Protein 7EYL (pdb70)

B-factor: mean 17.69, std 5.16, range [11.57, 46.28]

Sequence (190 aa):
SMLQSNEYFSGKVKSIGFTSSSTGRASVVGVMAEGEYTFGTAEPEEMTVVSGALKVLLPGTVEWKVYTAGEVFNVPGHSEFHLQVAEPASYLCRYLSMLQSNEYFSGKVKSIGFTSSSTGRASVGVMAEGEYTFGTAEPEEMTVVSGALKVLLPGTVEWKVYTAGEVFNVPGHSEFHLQVAEPASYLCRYL

Secondary structure (DSSP, 8-state):
-PPEEEEEGGGTEEEEEEEETTTEEEEEEEE-SEEEEEEESS-EEEEEEESEEEEE-TT-SS-EEEETT-EEEE-SSEEEEEEESS-EEEEEEE-/-PPEEEEEGGGTEEEEEEEETTTEEEEEEEE-SEEEEEEESS-EEEEEEESEEEEE-TT-SS-EEEETT-EEEE-SSEEEEEEESS-EEEEEEE-

Structure (mmCIF, N/CA/C/O backbone):
data_7EYL
#
_entry.id   7EYL
#
_cell.length_a   34.571
_cell.length_b   34.571
_cell.length_c   124.885
_cell.angle_alpha   90.000
_cell.angle_beta   90.000
_cell.angle_gamma   120.000
#
_symmetry.space_group_name_H-M   'P 31'
#
loop_
_entity.id
_entity.type
_entity.pdbx_description
1 polymer 'Pyrimidine/purine nucleoside phosphorylase'
2 water water
#
loop_
_atom_site.group_PDB
_atom_site.id
_atom_site.type_symbol
_atom_site.label_atom_id
_atom_site.label_alt_id
_atom_site.label_comp_id
_atom_site.label_asym_id
_atom_site.label_entity_id
_atom_site.label_seq_id
_atom_site.pdbx_PDB_ins_code
_atom_site.Cartn_x
_atom_site.Cartn_y
_atom_site.Cartn_z
_atom_site.occupancy
_atom_site.B_iso_or_equiv
_atom_site.auth_seq_id
_atom_site.auth_comp_id
_atom_site.auth_asym_id
_atom_site.auth_atom_id
_atom_site.pdbx_PDB_model_num
ATOM 1 N N . SER A 1 1 ? 3.86400 -6.48400 28.76700 1.000 24.43000 0 SER A N 1
ATOM 2 C CA . SER A 1 1 ? 3.34600 -5.28900 28.09500 1.000 23.98000 0 SER A CA 1
ATOM 3 C C . SER A 1 1 ? 3.72700 -3.97800 28.79700 1.000 20.95000 0 SER A C 1
ATOM 4 O O . SER A 1 1 ? 3.08300 -3.54200 29.74900 1.000 22.81000 0 SER A O 1
ATOM 7 N N . MET A 1 2 ? 4.79900 -3.36500 28.31200 1.000 19.35000 1 MET A N 1
ATOM 8 C CA . MET A 1 2 ? 5.29900 -2.12800 28.89900 1.000 18.64000 1 MET A CA 1
ATOM 9 C C . MET A 1 2 ? 4.38600 -0.95800 28.52900 1.000 17.11000 1 MET A C 1
ATOM 10 O O . MET A 1 2 ? 3.97500 -0.83600 27.37000 1.000 18.60000 1 MET A O 1
ATOM 15 N N . LEU A 1 3 ? 4.04900 -0.10600 29.51200 1.000 16.00000 2 LEU A N 1
ATOM 16 C CA . LEU A 1 3 ? 3.40400 1.17400 29.22600 1.000 15.67000 2 LEU A CA 1
ATOM 17 C C . LEU A 1 3 ? 4.38500 2.06300 28.47400 1.000 15.26000 2 LEU A C 1
ATOM 18 O O . LEU A 1 3 ? 5.52300 2.25500 28.91700 1.000 16.43000 2 LEU A O 1
ATOM 23 N N . GLN A 1 4 ? 3.95800 2.59000 27.32900 1.000 14.63000 3 GLN A N 1
ATOM 24 C CA . GLN A 1 4 ? 4.84200 3.30000 26.41000 1.000 16.14000 3 GLN A CA 1
ATOM 25 C C . GLN A 1 4 ? 4.71200 4.80900 26.59300 1.000 15.98000 3 GLN A C 1
ATOM 26 O O . GLN A 1 4 ? 3.66000 5.37900 26.29900 1.000 16.66000 3 GLN A O 1
ATOM 32 N N . SER A 1 5 ? 5.78900 5.46400 27.01800 1.000 16.73000 4 SER A N 1
ATOM 33 C CA . SER A 1 5 ? 5.80200 6.92000 27.11400 1.000 16.00000 4 SER A CA 1
ATOM 34 C C . SER A 1 5 ? 6.06800 7.54000 25.74700 1.000 16.48000 4 SER A C 1
ATOM 35 O O . SER A 1 5 ? 7.01500 7.15100 25.05700 1.000 19.22000 4 SER A O 1
ATOM 38 N N . ASN A 1 6 ? 5.25300 8.52700 25.36800 1.000 16.21000 5 ASN A N 1
ATOM 39 C CA . ASN A 1 6 ? 5.42300 9.26200 24.12100 1.000 16.50000 5 ASN A CA 1
ATOM 40 C C . ASN A 1 6 ? 5.42500 10.76000 24.39400 1.000 15.23000 5 ASN A C 1
ATOM 41 O O . ASN A 1 6 ? 4.70200 11.24100 25.27000 1.000 14.90000 5 ASN A O 1
AT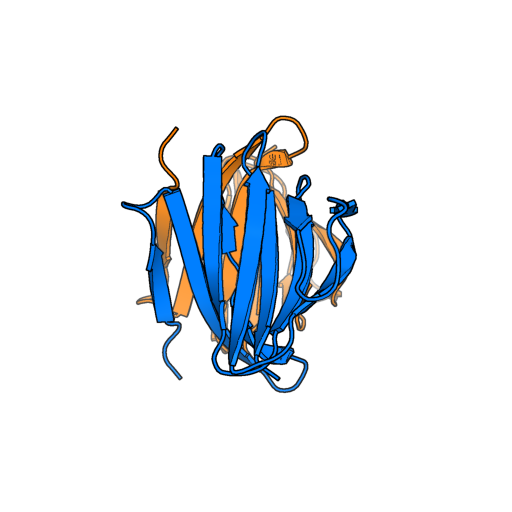OM 46 N N . GLU A 1 7 ? 6.22600 11.49600 23.62100 1.000 14.73000 6 GLU A N 1
ATOM 47 C CA . GLU A 1 7 ? 6.25700 12.95000 23.69800 1.000 15.36000 6 GLU A CA 1
ATOM 48 C C . GLU A 1 7 ? 6.35900 13.50100 22.28700 1.000 14.05000 6 GLU A C 1
ATOM 49 O O . GLU A 1 7 ? 7.07800 12.94600 21.44800 1.000 16.35000 6 GLU A O 1
ATOM 55 N N . TYR A 1 8 ? 5.66800 14.61300 22.04700 1.000 13.86000 7 TYR A N 1
ATOM 56 C CA . TYR A 1 8 ? 5.64900 15.27400 20.75300 1.000 14.63000 7 TYR A CA 1
ATOM 57 C C . TYR A 1 8 ? 5.75000 16.77500 20.96600 1.000 14.81000 7 TYR A C 1
ATOM 58 O O . TYR A 1 8 ? 5.44600 17.29400 22.04400 1.000 14.89000 7 TYR A O 1
ATOM 67 N N . PHE A 1 9 ? 6.17700 17.47400 19.91500 1.000 16.02000 8 PHE A N 1
ATOM 68 C CA . PHE A 1 9 ? 6.16400 18.93400 19.90200 1.000 16.65000 8 PHE A CA 1
ATOM 69 C C . PHE A 1 9 ? 6.91800 19.49800 21.10200 1.000 17.49000 8 PHE A C 1
ATOM 70 O O . PHE A 1 9 ? 6.44000 20.38400 21.81400 1.000 17.16000 8 PHE A O 1
ATOM 78 N N . SER A 1 10 ? 8.10800 18.94800 21.33000 1.000 17.91000 9 SER A N 1
ATOM 79 C CA . SER A 1 10 ? 8.99700 19.38800 22.40900 1.000 20.65000 9 SER A CA 1
ATOM 80 C C . SER A 1 10 ? 8.32200 19.34400 23.77700 1.000 19.08000 9 SER A C 1
ATOM 81 O O . SER A 1 10 ? 8.55900 20.19800 24.63500 1.000 22.28000 9 SER A O 1
ATOM 84 N N . GLY A 1 11 ? 7.49900 18.32400 23.99700 1.000 16.61000 10 GLY A N 1
ATOM 85 C CA . GLY A 1 11 ? 6.84900 18.12600 25.26900 1.000 16.87000 10 GLY A CA 1
ATOM 86 C C . GLY A 1 11 ? 5.50900 18.80500 25.42100 1.000 14.65000 10 GLY A C 1
ATOM 87 O O . GLY A 1 11 ? 4.90200 18.69000 26.49100 1.000 16.77000 10 GLY A O 1
ATOM 88 N N . LYS A 1 12 ? 5.00600 19.47800 24.38200 1.000 13.43000 11 LYS A N 1
ATOM 89 C CA . LYS A 1 12 ? 3.68300 20.08500 24.46500 1.000 13.74000 11 LYS A CA 1
ATOM 90 C C . LYS A 1 12 ? 2.55600 19.06600 24.35100 1.000 12.41000 11 LYS A C 1
ATOM 91 O O . LYS A 1 12 ? 1.41800 19.37800 24.71000 1.000 13.69000 11 LYS A O 1
ATOM 97 N N . VAL A 1 13 ? 2.84000 17.87100 23.84700 1.000 13.01000 12 VAL A N 1
ATOM 98 C CA . VAL A 1 13 ? 1.89700 16.76500 23.87500 1.000 12.89000 12 VAL A CA 1
ATOM 99 C C . VAL A 1 13 ? 2.62700 15.55900 24.43700 1.000 13.11000 12 VAL A C 1
ATOM 100 O O . VAL A 1 13 ? 3.73800 15.23800 24.00000 1.000 13.04000 12 VAL A O 1
ATOM 104 N N . LYS A 1 14 ? 2.01800 14.90800 25.41800 1.000 12.93000 13 LYS A N 1
ATOM 105 C CA . LYS A 1 14 ? 2.56700 13.69400 26.00100 1.000 13.09000 13 LYS A CA 1
ATOM 106 C C . LYS A 1 14 ? 1.46300 12.65700 26.08100 1.000 13.68000 13 LYS A C 1
ATOM 107 O O . LYS A 1 14 ? 0.29500 12.99600 26.27300 1.000 14.17000 13 LYS A O 1
ATOM 113 N N . SER A 1 15 ? 1.83000 11.38800 25.90200 1.000 13.34000 14 SER A N 1
ATOM 114 C CA . SER A 1 15 ? 0.84900 10.31600 26.00300 1.000 14.16000 14 SER A CA 1
ATOM 115 C C . SER A 1 15 ? 1.49000 9.07500 26.60700 1.000 13.28000 14 SER A C 1
ATOM 116 O O . SER A 1 15 ? 2.71600 8.94000 26.66000 1.000 13.56000 14 SER A O 1
ATOM 119 N N . ILE A 1 16 ? 0.62400 8.17200 27.06300 1.000 13.25000 15 ILE A N 1
ATOM 120 C CA . ILE A 1 16 ? 1.00300 6.87100 27.60400 1.000 12.77000 15 ILE A CA 1
ATOM 121 C C . ILE A 1 16 ? 0.24600 5.82100 26.81000 1.000 13.21000 15 ILE A C 1
ATOM 122 O O . ILE A 1 16 ? -0.99300 5.79900 26.83100 1.000 13.23000 15 ILE A O 1
ATOM 127 N N . GLY A 1 17 ? 0.98700 4.96000 26.11400 1.000 13.06000 16 GLY A N 1
ATOM 128 C CA . GLY A 1 17 ? 0.39200 3.90800 25.30400 1.000 13.97000 16 GLY A CA 1
ATOM 129 C C . GLY A 1 17 ? 0.21400 2.61000 26.07800 1.000 13.27000 16 GLY A C 1
ATOM 130 O O . GLY A 1 17 ? 1.05800 2.22900 26.88800 1.000 14.16000 16 GLY A O 1
ATOM 131 N N . PHE A 1 18 ? -0.88700 1.92400 25.79300 1.000 12.97000 17 PHE A N 1
ATOM 132 C CA . PHE A 1 18 ? -1.22800 0.68700 26.48300 1.000 13.02000 17 PHE A CA 1
ATOM 133 C C . PHE A 1 18 ? -2.19500 -0.09900 25.61100 1.000 13.39000 17 PHE A C 1
ATOM 134 O O . PHE A 1 18 ? -2.69200 0.39800 24.60000 1.000 14.19000 17 PHE A O 1
ATOM 142 N N . THR A 1 19 ? -2.44900 -1.33700 26.00900 1.000 13.48000 18 THR A N 1
ATOM 143 C CA . THR A 1 19 ? -3.45000 -2.16400 25.35500 1.000 13.52000 18 THR A CA 1
ATOM 144 C C . THR A 1 19 ? -4.30800 -2.82600 26.42000 1.000 14.68000 18 THR A C 1
ATOM 145 O O . THR A 1 19 ? -3.79600 -3.23200 27.46700 1.000 15.67000 18 THR A O 1
ATOM 149 N N . SER A 1 20 ? -5.61600 -2.89300 26.18600 1.000 14.74000 19 SER A N 1
ATOM 150 C CA . SER A 1 20 ? -6.49400 -3.64300 27.07100 1.000 14.93000 19 SER A CA 1
ATOM 151 C C . SER A 1 20 ? -7.62000 -4.21800 26.23200 1.000 14.58000 19 SER A C 1
ATOM 152 O O . SER A 1 20 ? -7.88800 -3.75300 25.12000 1.000 15.42000 19 SER A O 1
ATOM 155 N N . SER A 1 21 ? -8.29800 -5.22600 26.78200 1.000 15.88000 20 SER A N 1
ATOM 156 C CA . SER A 1 21 ? -9.36000 -5.86600 26.01400 1.000 16.23000 20 SER A CA 1
ATOM 157 C C . SER A 1 21 ? -10.48700 -4.89200 25.69500 1.000 16.58000 20 SER A C 1
ATOM 158 O O . SER A 1 21 ? -11.08300 -4.97000 24.61500 1.000 18.35000 20 SER A O 1
ATOM 161 N N . SER A 1 22 ? -10.75200 -3.92200 26.57000 1.000 19.03000 21 SER A N 1
ATOM 162 C CA . SER A 1 22 ? -11.87100 -3.02100 26.32600 1.000 19.36000 21 SER A CA 1
ATOM 163 C C . SER A 1 22 ? -11.52600 -1.83900 25.42100 1.000 19.31000 21 SER A C 1
ATOM 164 O O . SER A 1 22 ? -12.44300 -1.17100 24.93300 1.000 24.69000 21 SER A O 1
ATOM 167 N N . THR A 1 23 ? -10.24100 -1.56100 25.18100 1.000 16.62000 22 THR A N 1
ATOM 168 C CA . THR A 1 23 ? -9.83300 -0.45200 24.33200 1.000 16.45000 22 THR A CA 1
ATOM 169 C C . THR A 1 23 ? -9.10800 -0.87200 23.06800 1.000 15.50000 22 THR A C 1
ATOM 170 O O . THR A 1 23 ? -8.98500 -0.04800 22.15800 1.000 16.75000 22 THR A O 1
ATOM 174 N N . GLY A 1 24 ? -8.59700 -2.09800 22.99800 1.000 14.64000 23 GLY A N 1
ATOM 175 C CA . GLY A 1 24 ? -7.56800 -2.37400 22.01300 1.000 15.44000 23 GLY A CA 1
ATOM 176 C C . GLY A 1 24 ? -6.32200 -1.55600 22.33800 1.000 14.03000 23 GLY A C 1
ATOM 177 O O . GLY A 1 24 ? -6.12800 -1.07700 23.46400 1.000 14.02000 23 GLY A O 1
ATOM 178 N N . ARG A 1 25 ? -5.46200 -1.38800 21.33900 1.000 13.63000 24 ARG A N 1
ATOM 179 C CA . ARG A 1 25 ? -4.31000 -0.51800 21.53100 1.000 14.31000 24 ARG A CA 1
ATOM 180 C C . ARG A 1 25 ? -4.78200 0.92500 21.62400 1.000 13.75000 24 ARG A C 1
ATOM 181 O O . ARG A 1 25 ? -5.62200 1.37200 20.83400 1.000 13.75000 24 ARG A O 1
ATOM 189 N N . ALA A 1 26 ? -4.24100 1.65100 22.59400 1.000 13.16000 25 ALA A N 1
ATOM 190 C CA . ALA A 1 26 ? -4.77600 2.95400 22.94100 1.000 13.78000 25 ALA A CA 1
ATOM 191 C C . ALA A 1 26 ? -3.68400 3.79500 23.58500 1.000 12.54000 25 ALA A C 1
ATOM 192 O O . ALA A 1 26 ? -2.56700 3.33200 23.83700 1.000 13.59000 25 ALA A O 1
ATOM 194 N N . SER A 1 27 ? -4.01200 5.05800 23.83600 1.000 13.84000 26 SER A N 1
ATOM 195 C CA . SER A 1 27 ? -3.15400 5.91700 24.62800 1.000 13.91000 26 SER A CA 1
ATOM 196 C C . SER A 1 27 ? -4.03600 6.91900 25.35100 1.000 13.44000 26 SER A C 1
ATOM 197 O O . SER A 1 27 ? -5.13500 7.23900 24.89300 1.000 14.49000 26 SER A O 1
ATOM 200 N N A VAL A 1 28 ? -3.58100 7.37000 26.50400 0.590 12.98000 27 VAL A N 1
ATOM 201 N N B VAL A 1 28 ? -3.53900 7.41900 26.47900 0.410 12.97000 27 VAL A N 1
ATOM 202 C CA A VAL A 1 28 ? -4.14600 8.56600 27.10600 0.590 13.31000 27 VAL A CA 1
ATOM 203 C CA B VAL A 1 28 ? -4.14200 8.54600 27.18200 0.410 13.37000 27 VAL A CA 1
ATOM 204 C C A VAL A 1 28 ? -3.07700 9.63400 27.03100 0.590 13.48000 27 VAL A C 1
ATOM 205 C C B VAL A 1 28 ? -3.10200 9.65600 27.25200 0.410 13.40000 27 VAL A C 1
ATOM 206 O O A VAL A 1 28 ? -1.87600 9.34000 27.04400 0.590 13.43000 27 VAL A O 1
ATOM 207 O O B VAL A 1 28 ? -1.93300 9.40200 27.56400 0.410 12.41000 27 VAL A O 1
ATOM 214 N N . GLY A 1 29 ? -3.51200 10.88100 26.92400 1.000 13.28000 28 GLY A N 1
ATOM 215 C CA . GLY A 1 29 ? -2.55100 11.95400 26.78800 1.000 14.44000 28 GLY A CA 1
ATOM 216 C C . GLY A 1 29 ? -3.11900 13.31500 27.11700 1.000 12.54000 28 GLY A C 1
ATOM 217 O O . GLY A 1 29 ? -4.29400 13.47000 27.45600 1.000 12.93000 28 GLY A O 1
ATOM 218 N N . VAL A 1 30 ? -2.23100 14.30400 27.04500 1.000 13.06000 29 VAL A N 1
ATOM 219 C CA . VAL A 1 30 ? -2.54600 15.69900 27.30700 1.000 12.42000 29 VAL A CA 1
ATOM 220 C C . VAL A 1 30 ? -1.90300 16.53600 26.21900 1.000 12.45000 29 VAL A C 1
ATOM 221 O O . VAL A 1 30 ? -0.74900 16.30500 25.83700 1.000 12.83000 29 VAL A O 1
ATOM 225 N N . MET A 1 31 ? -2.64500 17.52400 25.73800 1.000 12.35000 30 MET A N 1
ATOM 226 C CA . MET A 1 31 ? -2.09900 18.54300 24.85300 1.000 12.34000 30 MET A CA 1
ATOM 227 C C . MET A 1 31 ? -2.11800 19.87800 25.58100 1.000 12.19000 30 MET A C 1
ATOM 228 O O . MET A 1 31 ? -3.16800 20.30400 26.07500 1.000 12.48000 30 MET A O 1
ATOM 233 N N . ALA A 1 32 ? -0.95400 20.51400 25.66500 1.000 12.45000 31 ALA A N 1
ATOM 234 C CA . ALA A 1 32 ? -0.85400 21.86400 26.19100 1.000 12.67000 31 ALA A CA 1
ATOM 235 C C . ALA A 1 32 ? -1.49700 22.85500 25.22100 1.000 13.21000 31 ALA A C 1
ATOM 236 O O . ALA A 1 32 ? -1.77100 22.54200 24.06100 1.000 12.80000 31 ALA A O 1
ATOM 238 N N . GLU A 1 33 ? -1.74500 24.07100 25.70900 1.000 12.72000 32 GLU A N 1
ATOM 239 C CA . GLU A 1 33 ? -2.18700 25.15500 24.83400 1.000 13.70000 32 GLU A CA 1
ATOM 240 C C . GLU A 1 33 ? -1.28700 25.23600 23.60700 1.000 13.43000 32 GLU A C 1
ATOM 241 O O . GLU A 1 33 ? -0.06400 25.27600 23.72600 1.000 13.90000 32 GLU A O 1
ATOM 247 N N . GLY A 1 34 ? -1.89000 25.24800 22.42800 1.000 13.56000 33 GLY A N 1
ATOM 248 C CA . GLY A 1 34 ? -1.11300 25.27200 21.20600 1.000 14.41000 33 GLY A CA 1
ATOM 249 C C . GLY A 1 34 ? -1.96100 24.87400 20.01300 1.000 13.40000 33 GLY A C 1
ATOM 250 O O . GLY A 1 34 ? -3.17900 24.76900 20.10500 1.000 13.92000 33 GLY A O 1
ATOM 251 N N . GLU A 1 35 ? -1.27800 24.66300 18.89000 1.000 13.34000 34 GLU A N 1
ATOM 252 C CA . GLU A 1 35 ? -1.91000 24.28000 17.63500 1.000 13.68000 34 GLU A CA 1
ATOM 253 C C . GLU A 1 35 ? -1.05400 23.18600 17.02000 1.000 13.45000 34 GLU A C 1
ATOM 254 O O . GLU A 1 35 ? 0.17000 23.31900 16.97600 1.000 15.39000 34 GLU A O 1
ATOM 260 N N . TYR A 1 36 ? -1.69000 22.11700 16.54100 1.000 13.89000 35 TYR A N 1
ATOM 261 C CA . TYR A 1 36 ? -0.97500 20.89500 16.19500 1.000 13.57000 35 TYR A CA 1
ATOM 262 C C . TYR A 1 36 ? -1.58600 20.24600 14.96600 1.000 13.54000 35 TYR A C 1
ATOM 263 O O . TYR A 1 36 ? -2.79700 20.29700 14.75700 1.000 13.67000 35 TYR A O 1
ATOM 272 N N . THR A 1 37 ? -0.73300 19.60200 14.17300 1.000 14.26000 36 THR A N 1
ATOM 273 C CA . THR A 1 37 ? -1.15700 18.67600 13.13000 1.000 13.55000 36 THR A CA 1
ATOM 274 C C . THR A 1 37 ? -0.52600 17.32000 13.40800 1.000 13.65000 36 THR A C 1
ATOM 275 O O . THR A 1 37 ? 0.68900 17.23000 13.61300 1.000 15.27000 36 THR A O 1
ATOM 279 N N . PHE A 1 38 ? -1.34500 16.27300 13.42700 1.000 13.66000 37 PHE A N 1
ATOM 280 C CA . PHE A 1 38 ? -0.87800 14.90800 13.61500 1.000 14.26000 37 PHE A CA 1
ATOM 281 C C . PHE A 1 38 ? -1.27700 14.06300 12.41700 1.000 13.78000 37 PHE A C 1
ATOM 282 O O . PHE A 1 38 ? -2.45100 14.03100 12.03400 1.000 14.64000 37 PHE A O 1
ATOM 290 N N . GLY A 1 39 ? -0.30400 13.34000 11.86600 1.000 14.29000 38 GLY A N 1
ATOM 291 C CA . GLY A 1 39 ? -0.61700 12.31600 10.89000 1.000 14.31000 38 GLY A CA 1
ATOM 292 C C . GLY A 1 39 ? -1.07400 11.03700 11.56400 1.000 15.33000 38 GLY A C 1
ATOM 293 O O . GLY A 1 39 ? -0.71600 10.73700 12.70400 1.000 17.72000 38 GLY A O 1
ATOM 294 N N . THR A 1 40 ? -1.90600 10.27800 10.86300 1.000 13.92000 39 THR A N 1
ATOM 295 C CA . THR A 1 40 ? -2.40100 9.00700 11.36400 1.000 14.81000 39 THR A CA 1
ATOM 296 C C . THR A 1 40 ? -1.88700 7.85400 10.51300 1.000 14.17000 39 THR A C 1
ATOM 297 O O . THR A 1 40 ? -1.74400 7.97400 9.28900 1.000 14.51000 39 THR A O 1
ATOM 301 N N . ALA A 1 41 ? -1.60900 6.73700 11.18300 1.000 15.08000 40 ALA A N 1
ATOM 302 C CA . ALA A 1 41 ? -1.39000 5.45700 10.52800 1.000 15.42000 40 ALA A CA 1
ATOM 303 C C . ALA A 1 41 ? -2.69600 4.68500 10.63100 1.000 14.99000 40 ALA A C 1
ATOM 304 O O . ALA A 1 41 ? -3.55300 4.79000 9.74900 1.000 15.96000 40 ALA A O 1
ATOM 306 N N . GLU A 1 42 ? -2.89000 3.96000 11.72900 1.000 14.75000 41 GLU A N 1
ATOM 307 C CA . GLU A 1 42 ? -4.19700 3.39600 12.02600 1.000 15.44000 41 GLU A CA 1
ATOM 308 C C . GLU A 1 42 ? -5.23400 4.51300 12.15100 1.000 14.80000 41 GLU A C 1
ATOM 309 O O . GLU A 1 42 ? -4.91100 5.62300 12.58700 1.000 14.61000 41 GLU A O 1
ATOM 315 N N . PRO A 1 43 ? -6.49100 4.24500 11.79600 1.000 14.26000 42 PRO A N 1
ATOM 316 C CA . PRO A 1 43 ? -7.55700 5.18900 12.14200 1.000 15.77000 42 PRO A CA 1
ATOM 317 C C . PRO A 1 43 ? -7.60600 5.36000 13.65000 1.000 14.65000 42 PRO A C 1
ATOM 318 O O . PRO A 1 43 ? -7.23200 4.46000 14.40900 1.000 15.16000 42 PRO A O 1
ATOM 322 N N . GLU A 1 44 ? -8.06400 6.53100 14.08300 1.000 14.61000 43 GLU A N 1
ATOM 323 C CA . GLU A 1 44 ? -8.08900 6.87000 15.49800 1.000 14.82000 43 GLU A CA 1
ATOM 324 C C . GLU A 1 44 ? -9.49300 7.25800 15.93300 1.000 16.01000 43 GLU A C 1
ATOM 325 O O . GLU A 1 44 ? -10.21700 7.95100 15.20800 1.000 18.21000 43 GLU A O 1
ATOM 331 N N . GLU A 1 45 ? -9.88000 6.79400 17.11300 1.000 13.70000 44 GLU A N 1
ATOM 332 C CA . GLU A 1 45 ? -11.07000 7.27500 17.79800 1.000 13.70000 44 GLU A CA 1
ATOM 333 C C . GLU A 1 45 ? -10.59900 8.05700 19.01500 1.000 13.22000 44 GLU A C 1
ATOM 334 O O . GLU A 1 45 ? -9.94900 7.49000 19.90300 1.000 13.86000 44 GLU A O 1
ATOM 340 N N . MET A 1 46 ? -10.91900 9.34800 19.05300 1.000 12.82000 45 MET A N 1
ATOM 341 C CA . MET A 1 46 ? -10.49500 10.24400 20.11700 1.000 12.89000 45 MET A CA 1
ATOM 342 C C . MET A 1 46 ? -11.68800 10.54900 21.00800 1.000 14.16000 45 MET A C 1
ATOM 343 O O . MET A 1 46 ? -12.74800 10.95300 20.51500 1.000 14.99000 45 MET A O 1
ATOM 348 N N . THR A 1 47 ? -11.51500 10.36300 22.31200 1.000 13.64000 46 THR A N 1
ATOM 349 C CA . THR A 1 47 ? -12.50000 10.76600 23.30600 1.000 13.77000 46 THR A CA 1
ATOM 350 C C . THR A 1 47 ? -11.87000 11.85300 24.16000 1.000 13.18000 46 THR A C 1
ATOM 351 O O . THR A 1 47 ? -10.78600 11.65600 24.71600 1.000 13.79000 46 THR A O 1
ATOM 355 N N . VAL A 1 48 ? -12.53000 13.00700 24.25300 1.000 12.66000 47 VAL A N 1
ATOM 356 C CA . VAL A 1 48 ? -12.02600 14.05200 25.13200 1.000 13.29000 47 VAL A CA 1
ATOM 357 C C . VAL A 1 48 ? -12.27500 13.64200 26.57600 1.000 12.67000 47 VAL A C 1
ATOM 358 O O . VAL A 1 48 ? -13.40000 13.27600 26.94700 1.000 14.45000 47 VAL A O 1
ATOM 362 N N . VAL A 1 49 ? -11.22300 13.67900 27.38900 1.000 12.41000 48 VAL A N 1
ATOM 363 C CA . VAL A 1 49 ? -11.31400 13.32200 28.80400 1.000 13.16000 48 VAL A CA 1
ATOM 364 C C . VAL A 1 49 ? -11.55800 14.55600 29.66700 1.000 13.01000 48 VAL A C 1
ATOM 365 O O . VAL A 1 49 ? -12.37600 14.52600 30.58900 1.000 15.68000 48 VAL A O 1
ATOM 369 N N . SER A 1 50 ? -10.85500 15.64900 29.39500 1.000 13.01000 49 SER A N 1
ATOM 370 C CA . SER A 1 50 ? -11.06200 16.91100 30.09300 1.000 13.33000 49 SER A CA 1
ATOM 371 C C . SER A 1 50 ? -10.75100 18.04500 29.13400 1.000 12.91000 49 SER A C 1
ATOM 372 O O . SER A 1 50 ? -9.90100 17.91300 28.25200 1.000 12.88000 49 SER A O 1
ATOM 375 N N . GLY A 1 51 ? -11.43700 19.16900 29.32500 1.000 13.22000 50 GLY A N 1
ATOM 376 C CA . GLY A 1 51 ? -11.16100 20.34700 28.52600 1.000 14.34000 50 GLY A CA 1
ATOM 377 C C . GLY A 1 51 ? -11.89200 20.29600 27.19600 1.000 13.93000 50 GLY A C 1
ATOM 378 O O . GLY A 1 51 ? -13.00200 19.77600 27.08500 1.000 14.93000 50 GLY A O 1
ATOM 379 N N . ALA A 1 52 ? -11.25200 20.84300 26.16900 1.000 13.78000 51 ALA A N 1
ATOM 380 C CA . ALA A 1 52 ? -11.88500 20.90000 24.86100 1.000 13.84000 51 ALA A CA 1
ATOM 381 C C . ALA A 1 52 ? -10.81500 20.85500 23.78400 1.000 13.29000 51 ALA A C 1
ATOM 382 O O . ALA A 1 52 ? -9.75000 21.45700 23.93200 1.000 14.28000 51 ALA A O 1
ATOM 384 N N . LEU A 1 53 ? -11.10900 20.14000 22.70500 1.000 13.32000 52 LEU A N 1
ATOM 385 C CA . LEU A 1 53 ? -10.26200 20.11200 21.52200 1.000 13.22000 52 LEU A CA 1
ATOM 386 C C . LEU A 1 53 ? -11.04900 20.68700 20.35500 1.000 14.17000 52 LEU A C 1
ATOM 387 O O . LEU A 1 53 ? -12.17200 20.24800 20.08400 1.000 15.23000 52 LEU A O 1
ATOM 392 N N . LYS A 1 54 ? -10.46900 21.66200 19.66700 1.000 13.40000 53 LYS A N 1
ATOM 393 C CA . LYS A 1 54 ? -11.07600 22.23000 18.47000 1.000 13.71000 53 LYS A CA 1
ATOM 394 C C . LYS A 1 54 ? -10.34500 21.63200 17.27300 1.000 13.56000 53 LYS A C 1
ATOM 395 O O . LYS A 1 54 ? -9.12500 21.77300 17.15700 1.000 13.10000 53 LYS A O 1
ATOM 401 N N . VAL A 1 55 ? -11.07900 20.93200 16.41200 1.000 12.48000 54 VAL A N 1
ATOM 402 C CA . VAL A 1 55 ? -10.47800 19.99000 15.47700 1.000 14.17000 54 VAL A CA 1
ATOM 403 C C . VAL A 1 55 ? -10.94200 20.27400 14.05700 1.000 12.88000 54 VAL A C 1
ATOM 404 O O . VAL A 1 55 ? -12.12000 20.57400 13.82100 1.000 14.21000 54 VAL A O 1
ATOM 408 N N . LEU A 1 56 ? -10.00900 20.16000 13.11500 1.000 13.47000 55 LEU A N 1
ATOM 409 C CA . LEU A 1 56 ? -10.28100 20.23600 11.68500 1.000 13.16000 55 LEU A CA 1
ATOM 410 C C . LEU A 1 56 ? -9.97600 18.85400 11.11500 1.000 14.25000 55 LEU A C 1
ATOM 411 O O . LEU A 1 56 ? -8.81300 18.43700 11.06700 1.000 14.34000 55 LEU A O 1
ATOM 416 N N . LEU A 1 57 ? -11.02200 18.13700 10.71800 1.000 15.03000 56 LEU A N 1
ATOM 417 C CA . LEU A 1 57 ? -10.93500 16.75500 10.27200 1.000 15.96000 56 LEU A CA 1
ATOM 418 C C . LEU A 1 57 ? -10.85400 16.67900 8.75400 1.000 16.97000 56 LEU A C 1
ATOM 419 O O . LEU A 1 57 ? -11.30700 17.59200 8.05300 1.000 18.71000 56 LEU A O 1
ATOM 424 N N . PRO A 1 58 ? -10.27000 15.59900 8.23100 1.000 17.93000 57 PRO A N 1
ATOM 425 C CA . PRO A 1 58 ? -10.28700 15.37300 6.77900 1.000 22.24000 57 PRO A CA 1
ATOM 426 C C . PRO A 1 58 ? -11.70000 15.43400 6.22600 1.000 19.81000 57 PRO A C 1
ATOM 427 O O . PRO A 1 58 ? -12.65500 14.96900 6.85100 1.000 23.03000 57 PRO A O 1
ATOM 431 N N . GLY A 1 59 ? -11.83100 16.02500 5.04200 1.000 24.06000 58 GLY A N 1
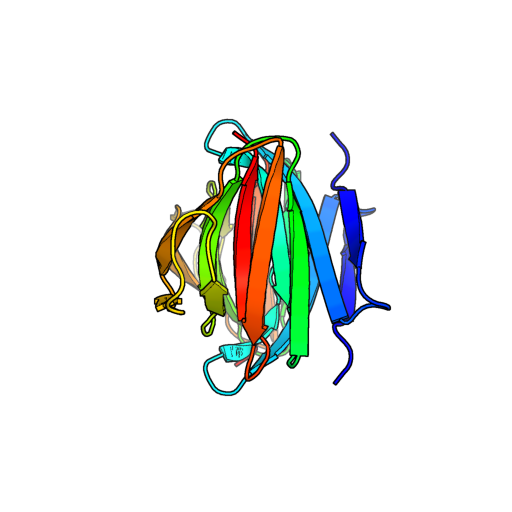ATOM 432 C CA . GLY A 1 59 ? -13.10800 16.07800 4.37000 1.000 26.52000 58 GLY A CA 1
ATOM 433 C C . GLY A 1 59 ? -13.96700 17.25300 4.75900 1.000 25.92000 58 GLY A C 1
ATOM 434 O O . GLY A 1 59 ? -15.08300 17.38500 4.24200 1.000 28.02000 58 GLY A O 1
ATOM 435 N N . THR A 1 60 ? -13.49400 18.10100 5.66700 1.000 23.66000 59 THR A N 1
ATOM 436 C CA . THR A 1 60 ? -14.23700 19.25900 6.12600 1.000 23.32000 59 THR A CA 1
ATOM 437 C C . THR A 1 60 ? -13.33100 20.48000 6.08300 1.000 19.74000 59 THR A C 1
ATOM 438 O O . THR A 1 60 ? -12.11100 20.36900 6.21600 1.000 22.17000 59 THR A O 1
ATOM 442 N N . VAL A 1 61 ? -13.94100 21.65000 5.89200 1.000 19.39000 60 VAL A N 1
ATOM 443 C CA . VAL A 1 61 ? -13.24600 22.92800 6.01100 1.000 18.50000 60 VAL A CA 1
ATOM 444 C C . VAL A 1 61 ? -13.67100 23.69400 7.24600 1.000 17.71000 60 VAL A C 1
ATOM 445 O O . VAL A 1 61 ? -13.20900 24.82500 7.45900 1.000 19.36000 60 VAL A O 1
ATOM 449 N N . GLU A 1 62 ? -14.49700 23.08800 8.08500 1.000 17.38000 61 GLU A N 1
ATOM 450 C CA . GLU A 1 62 ? -15.10000 23.68800 9.26200 1.000 19.55000 61 GLU A CA 1
ATOM 451 C C . GLU A 1 62 ? -14.44600 23.08000 10.49900 1.000 17.28000 61 GLU A C 1
ATOM 452 O O . GLU A 1 62 ? -14.38600 21.85100 10.61800 1.000 18.04000 61 GLU A O 1
ATOM 458 N N . TRP A 1 63 ? -14.03800 23.92500 11.45200 1.000 16.21000 62 TRP A N 1
ATOM 459 C CA . TRP A 1 63 ? -13.56800 23.43800 12.74900 1.000 14.89000 62 TRP A CA 1
ATOM 460 C C . TRP A 1 63 ? -14.76900 23.03300 13.59700 1.000 16.19000 62 TRP A C 1
ATOM 461 O O . TRP A 1 63 ? -15.86300 23.59600 13.47400 1.000 17.59000 62 TRP A O 1
ATOM 472 N N . LYS A 1 64 ? -14.55600 22.07900 14.49600 1.000 14.77000 63 LYS A N 1
ATOM 473 C CA . LYS A 1 64 ? -15.59600 21.69000 15.43600 1.000 17.58000 63 LYS A CA 1
ATOM 474 C C . LYS A 1 64 ? -14.97800 21.48300 16.80500 1.000 15.75000 63 LYS A C 1
ATOM 475 O O . LYS A 1 64 ? -13.88300 20.92500 16.91700 1.000 15.40000 63 LYS A O 1
ATOM 481 N N . VAL A 1 65 ? -15.67700 21.94000 17.83800 1.000 16.15000 64 VAL A N 1
ATOM 482 C CA . VAL A 1 65 ? -15.21100 21.81800 19.21300 1.000 15.75000 64 VAL A CA 1
ATOM 483 C C . VAL A 1 65 ? -15.80500 20.56300 19.83200 1.000 16.25000 64 VAL A C 1
ATOM 484 O O . VAL A 1 65 ? -17.01600 20.31900 19.74400 1.000 18.36000 64 VAL A O 1
ATOM 488 N N . TYR A 1 66 ? -14.95000 19.76700 20.46400 1.000 15.63000 65 TYR A N 1
ATOM 489 C CA . TYR A 1 66 ? -15.35600 18.57800 21.19500 1.000 15.54000 65 TYR A CA 1
ATOM 490 C C . TYR A 1 66 ? -14.97600 18.75800 22.65300 1.000 15.82000 65 TYR A C 1
ATOM 491 O O . TYR A 1 66 ? -13.82700 19.09300 22.96100 1.000 16.01000 65 TYR A O 1
ATOM 500 N N . THR A 1 67 ? -15.94100 18.53900 23.53900 1.000 17.12000 66 THR A N 1
ATOM 501 C CA . THR A 1 67 ? -15.77500 18.71400 24.97300 1.000 17.43000 66 THR A CA 1
ATOM 502 C C . THR A 1 67 ? -15.76100 17.35400 25.66600 1.000 16.45000 66 THR A C 1
ATOM 503 O O . THR A 1 67 ? -15.88400 16.30500 25.03000 1.000 16.28000 66 THR A O 1
ATOM 507 N N . ALA A 1 68 ? -15.61000 17.38800 26.99000 1.000 18.61000 67 ALA A N 1
ATOM 508 C CA . ALA A 1 68 ? -15.40700 16.17700 27.77300 1.000 18.63000 67 ALA A CA 1
ATOM 509 C C . ALA A 1 68 ? -16.48900 15.14100 27.50200 1.000 17.55000 67 ALA A C 1
ATOM 510 O O . ALA A 1 68 ? -17.68800 15.43400 27.57400 1.000 18.42000 67 ALA A O 1
ATOM 512 N N . GLY A 1 69 ? -16.05300 13.91900 27.21400 1.000 17.24000 68 GLY A N 1
ATOM 513 C CA . GLY A 1 69 ? -16.94700 12.82500 26.91900 1.000 19.17000 68 GLY A CA 1
ATOM 514 C C . GLY A 1 69 ? -17.33800 12.69700 25.46500 1.000 17.76000 68 GLY A C 1
ATOM 515 O O . GLY A 1 69 ? -17.88500 11.65800 25.07900 1.000 20.20000 68 GLY A O 1
ATOM 516 N N . GLU A 1 70 ? -17.05800 13.70200 24.64300 1.000 16.45000 69 GLU A N 1
ATOM 517 C CA . GLU A 1 70 ? -17.39800 13.62600 23.23400 1.000 15.49000 69 GLU A CA 1
ATOM 518 C C . GLU A 1 70 ? -16.31100 12.89500 22.45800 1.000 15.42000 69 GLU A C 1
ATOM 519 O O . GLU A 1 70 ? -15.13800 12.86600 22.85300 1.000 15.89000 69 GLU A O 1
ATOM 525 N N . VAL A 1 71 ? -16.72400 12.29000 21.34900 1.000 16.06000 70 VAL A N 1
ATOM 526 C CA . VAL A 1 71 ? -15.89600 11.37600 20.57700 1.000 15.62000 70 VAL A CA 1
ATOM 527 C C . VAL A 1 71 ? -15.84400 11.85000 19.13400 1.000 16.64000 70 VAL A C 1
ATOM 528 O O . VAL A 1 71 ? -16.86200 12.26500 18.56800 1.000 17.89000 70 VAL A O 1
ATOM 532 N N . PHE A 1 72 ? -14.66600 11.76400 18.52600 1.000 15.34000 71 PHE A N 1
ATOM 533 C CA . PHE A 1 72 ? -14.54600 11.97100 17.09200 1.000 15.68000 71 PHE A CA 1
ATOM 534 C C . PHE A 1 72 ? -13.60500 10.93100 16.50400 1.000 15.36000 71 PHE A C 1
ATOM 535 O O . PHE A 1 72 ? -12.80300 10.31200 17.21000 1.000 15.86000 71 PHE A O 1
ATOM 543 N N . ASN A 1 73 ? -13.71800 10.73800 15.19700 1.000 15.26000 72 ASN A N 1
ATOM 544 C CA . ASN A 1 73 ? -12.93500 9.74200 14.48900 1.000 14.94000 72 ASN A CA 1
ATOM 545 C C . ASN A 1 73 ? -12.06800 10.42100 13.45100 1.000 15.41000 72 ASN A C 1
ATOM 546 O O . ASN A 1 73 ? -12.48200 11.40100 12.82300 1.000 16.43000 72 ASN A O 1
ATOM 551 N N . VAL A 1 74 ? -10.86000 9.90000 13.28000 1.000 14.64000 73 VAL A N 1
ATOM 552 C CA . VAL A 1 74 ? -9.93400 10.35200 12.25500 1.000 15.08000 73 VAL A CA 1
ATOM 553 C C . VAL A 1 74 ? -9.61400 9.14900 11.37600 1.000 14.87000 73 VAL A C 1
ATOM 554 O O . VAL A 1 74 ? -9.26900 8.08900 11.90200 1.000 15.32000 73 VAL A O 1
ATOM 558 N N . PRO A 1 75 ? -9.73000 9.25900 10.05600 1.000 15.88000 74 PRO A N 1
ATOM 559 C CA . PRO A 1 75 ? -9.37400 8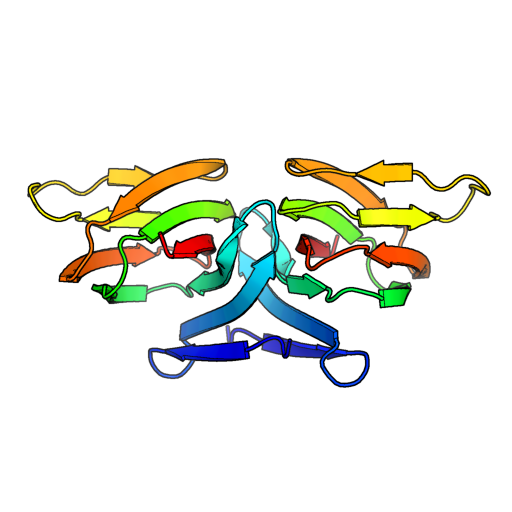.12700 9.19500 1.000 15.60000 74 PRO A CA 1
ATOM 560 C C . PRO A 1 75 ? -7.89500 7.79200 9.30600 1.000 14.30000 74 PRO A C 1
ATOM 561 O O . PRO A 1 75 ? -7.06700 8.61400 9.70300 1.000 15.28000 74 PRO A O 1
ATOM 565 N N . GLY A 1 76 ? -7.57300 6.55600 8.93500 1.000 15.44000 75 GLY A N 1
ATOM 566 C CA . GLY A 1 76 ? -6.18900 6.15100 8.84700 1.000 15.79000 75 GLY A CA 1
ATOM 567 C C . GLY A 1 76 ? -5.49600 6.75400 7.64100 1.000 14.28000 75 GLY A C 1
ATOM 568 O O . GLY A 1 76 ? -6.12800 7.27300 6.71900 1.000 15.14000 75 GLY A O 1
ATOM 569 N N . HIS A 1 77 ? -4.16500 6.68300 7.66300 1.000 14.10000 76 HIS A N 1
ATOM 570 C CA . HIS A 1 77 ? -3.32500 7.18100 6.57600 1.000 14.05000 76 HIS A CA 1
ATOM 571 C C . HIS A 1 77 ? -3.71600 8.59900 6.17100 1.000 13.57000 76 HIS A C 1
ATOM 572 O O . HIS A 1 77 ? -3.87100 8.91800 4.99100 1.000 14.48000 76 HIS A O 1
ATOM 579 N N . SER A 1 78 ? -3.86400 9.46000 7.17100 1.000 14.55000 77 SER A N 1
ATOM 580 C CA . SER A 1 78 ? -4.42600 10.79200 6.97000 1.000 14.09000 77 SER A CA 1
ATOM 581 C C . SER A 1 78 ? -3.79800 11.73800 7.98800 1.000 13.85000 77 SER A C 1
ATOM 582 O O . SER A 1 78 ? -2.69000 11.50500 8.47300 1.000 14.31000 77 SER A O 1
ATOM 585 N N . GLU A 1 79 ? -4.48700 12.83500 8.29400 1.000 14.51000 78 GLU A N 1
ATOM 586 C CA . GLU A 1 79 ? -3.98700 13.78200 9.28100 1.000 14.15000 78 GLU A CA 1
ATOM 587 C C . GLU A 1 79 ? -5.15200 14.60900 9.78600 1.000 15.07000 78 GLU A C 1
ATOM 588 O O . GLU A 1 79 ? -6.20600 14.67300 9.15400 1.000 15.74000 78 GLU A O 1
ATOM 594 N N . PHE A 1 80 ? -4.94800 15.23200 10.94400 1.000 13.83000 79 PHE A N 1
ATOM 595 C CA . PHE A 1 80 ? -5.94900 16.12500 11.50600 1.000 13.97000 79 PHE A CA 1
ATOM 596 C C . PHE A 1 80 ? -5.25000 17.22900 12.27700 1.000 12.86000 79 PHE A C 1
ATOM 597 O O . PHE A 1 80 ? -4.06600 17.12500 12.61000 1.000 14.13000 79 PHE A O 1
ATOM 605 N N . HIS A 1 81 ? -5.99500 18.30400 12.52700 1.000 12.54000 80 HIS A N 1
ATOM 606 C CA . HIS A 1 81 ? -5.44500 19.54200 13.05900 1.000 13.47000 80 HIS A CA 1
ATOM 607 C C . HIS A 1 81 ? -6.23100 19.93600 14.29200 1.000 12.51000 80 HIS A C 1
ATOM 608 O O . HIS A 1 81 ? -7.45100 19.75600 14.34400 1.000 13.13000 80 HIS A O 1
ATOM 615 N N . LEU A 1 82 ? -5.52700 20.49700 15.27500 1.000 12.90000 81 LEU A N 1
ATOM 616 C CA . LEU A 1 82 ? -6.11700 20.85000 16.55600 1.000 12.51000 81 LEU A CA 1
ATOM 617 C C . LEU A 1 82 ? -5.70400 22.24900 16.97700 1.000 12.65000 81 LEU A C 1
ATOM 618 O O . LEU A 1 82 ? -4.55200 22.65500 16.78400 1.000 13.72000 81 LEU A O 1
ATOM 623 N N . GLN A 1 83 ? -6.65500 22.96600 17.57400 1.000 12.51000 82 GLN A N 1
ATOM 624 C CA . GLN A 1 83 ? -6.39500 24.15300 18.37600 1.000 12.16000 82 GLN A CA 1
ATOM 625 C C . GLN A 1 83 ? -6.77500 23.81900 19.80600 1.000 12.62000 82 GLN A C 1
ATOM 626 O O . GLN A 1 83 ? -7.84700 23.25500 20.04900 1.000 13.81000 82 GLN A O 1
ATOM 632 N N . VAL A 1 84 ? -5.89200 24.15700 20.73700 1.000 13.36000 83 VAL A N 1
ATOM 633 C CA . VAL A 1 84 ? -6.06000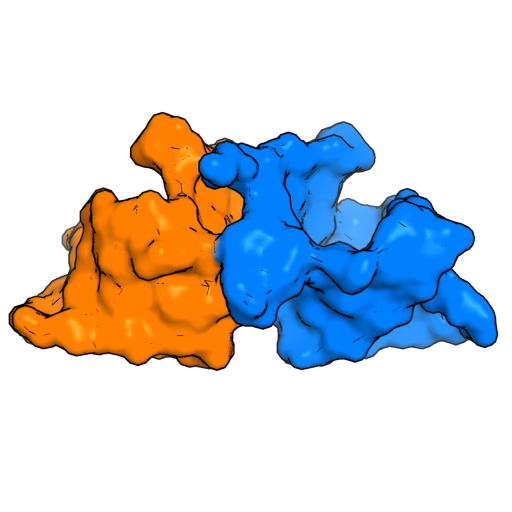 23.82500 22.14200 1.000 12.38000 83 VAL A CA 1
ATOM 634 C C . VAL A 1 84 ? -5.87200 25.11300 22.93900 1.000 13.14000 83 VAL A C 1
ATOM 635 O O . VAL A 1 84 ? -4.78900 25.70800 22.90700 1.000 13.75000 83 VAL A O 1
ATOM 639 N N . ALA A 1 85 ? -6.93000 25.56100 23.62900 1.000 13.46000 84 ALA A N 1
ATOM 640 C CA . ALA A 1 85 ? -6.88800 26.86600 24.29100 1.000 14.12000 84 ALA A CA 1
ATOM 641 C C . ALA A 1 85 ? -6.21100 26.80200 25.65600 1.000 14.85000 84 ALA A C 1
ATOM 642 O O . ALA A 1 85 ? -5.63300 27.79300 26.11400 1.000 15.03000 84 ALA A O 1
ATOM 644 N N . GLU A 1 86 ? -6.33200 25.66900 26.33300 1.000 14.70000 85 GLU A N 1
ATOM 645 C CA . GLU A 1 86 ? -5.64800 25.37100 27.58300 1.000 14.82000 85 GLU A CA 1
ATOM 646 C C . GLU A 1 86 ? -5.56700 23.85600 27.67100 1.000 13.68000 85 GLU A C 1
ATOM 647 O O . GLU A 1 86 ? -6.20700 23.15900 26.87500 1.000 13.87000 85 GLU A O 1
ATOM 653 N N . PRO A 1 87 ? -4.77300 23.30600 28.58500 1.000 13.22000 86 PRO A N 1
ATOM 654 C CA . PRO A 1 87 ? -4.52900 21.85700 28.53400 1.000 13.54000 86 PRO A CA 1
ATOM 655 C C . PRO A 1 87 ? -5.81000 21.03400 28.48000 1.000 13.04000 86 PRO A C 1
ATOM 656 O O . PRO A 1 87 ? -6.78800 21.30900 29.18300 1.000 13.31000 86 PRO A O 1
ATOM 660 N N . ALA A 1 88 ? -5.80100 20.03600 27.59800 1.000 13.01000 87 ALA A N 1
ATOM 661 C CA . ALA A 1 88 ? -6.92100 19.13600 27.38300 1.000 13.02000 87 ALA A CA 1
ATOM 662 C C . ALA A 1 88 ? -6.38600 17.71200 27.35300 1.000 12.70000 87 ALA A C 1
ATOM 663 O O . ALA A 1 88 ? -5.32000 17.45200 26.78500 1.000 13.47000 87 ALA A O 1
ATOM 665 N N . SER A 1 89 ? -7.12100 16.79000 27.96200 1.000 12.57000 88 SER A N 1
ATOM 666 C CA . SER A 1 89 ? -6.68500 15.40400 28.00400 1.000 12.39000 88 SER A CA 1
ATOM 667 C C . SER A 1 89 ? -7.63500 14.54400 27.18800 1.000 11.89000 88 SER A C 1
ATOM 668 O O . SER A 1 89 ? -8.79000 14.90700 26.95200 1.000 13.10000 88 SER A O 1
ATOM 671 N N . TYR A 1 90 ? -7.13200 13.38200 26.75900 1.000 11.96000 89 TYR A N 1
ATOM 672 C CA . TYR A 1 90 ? -7.85800 12.57400 25.79100 1.000 12.74000 89 TYR A CA 1
ATOM 673 C C . TYR A 1 90 ? -7.49000 11.10400 25.94100 1.000 12.16000 89 TYR A C 1
ATOM 674 O O . TYR A 1 90 ? -6.43100 10.75100 26.46900 1.000 12.58000 89 TYR A O 1
ATOM 683 N N . LEU A 1 91 ? -8.37700 10.26100 25.41900 1.000 12.16000 90 LEU A N 1
ATOM 684 C CA . LEU A 1 91 ? -8.14400 8.84000 25.20400 1.000 12.44000 90 LEU A CA 1
ATOM 685 C C . LEU A 1 91 ? -8.20900 8.59800 23.70500 1.000 13.08000 90 LEU A C 1
ATOM 686 O O . LEU A 1 91 ? -9.17800 8.99500 23.05100 1.000 13.85000 90 LEU A O 1
ATOM 691 N N . CYS A 1 92 ? -7.16200 7.99300 23.15600 1.000 12.61000 91 CYS A N 1
ATOM 692 C CA . CYS A 1 92 ? -7.07100 7.69500 21.73400 1.000 13.89000 91 CYS A CA 1
ATOM 693 C C . CYS A 1 92 ? -7.03600 6.18600 21.54200 1.000 12.99000 91 CYS A C 1
ATOM 694 O O . CYS A 1 92 ? -6.17600 5.51100 22.11500 1.000 15.17000 91 CYS A O 1
ATOM 697 N N . ARG A 1 93 ? -7.94800 5.65400 20.73600 1.000 13.84000 92 ARG A N 1
ATOM 698 C CA . ARG A 1 93 ? -7.92300 4.24700 20.35800 1.000 14.10000 92 ARG A CA 1
ATOM 699 C C . ARG A 1 93 ? -7.44200 4.11600 18.92100 1.000 14.18000 92 ARG A C 1
ATOM 700 O O . ARG A 1 93 ? -7.93100 4.82000 18.03000 1.000 14.94000 92 ARG A O 1
ATOM 708 N N . TYR A 1 94 ? -6.45900 3.24100 18.71300 1.000 15.02000 93 TYR A N 1
ATOM 709 C CA . TYR A 1 94 ? -5.90300 2.97200 17.39000 1.000 16.62000 93 TYR A CA 1
ATOM 710 C C . TYR A 1 94 ? -6.64600 1.78100 16.81200 1.000 16.51000 93 TYR A C 1
ATOM 711 O O . TYR A 1 94 ? -6.49200 0.65300 17.29200 1.000 18.71000 93 TYR A O 1
ATOM 720 N N . LEU A 1 95 ? -7.47800 2.03700 15.81200 1.000 17.17000 94 LEU A N 1
ATOM 721 C CA . LEU A 1 95 ? -8.41200 1.04400 15.31600 1.000 17.84000 94 LEU A CA 1
ATOM 722 C C . LEU A 1 95 ? -7.80900 0.11200 14.27200 1.000 20.07000 94 LEU A C 1
ATOM 723 O O . LEU A 1 95 ? -6.71900 0.33800 13.74500 1.000 20.14000 94 LEU A O 1
ATOM 729 N N . SER B 1 1 ? 3.84500 26.43100 31.70300 1.000 25.03000 0 SER B N 1
ATOM 730 C CA . SER B 1 1 ? 3.34100 25.25300 32.41600 1.000 24.49000 0 SER B CA 1
ATOM 731 C C . SER B 1 1 ? 3.71500 23.93200 31.73500 1.000 21.13000 0 SER B C 1
ATOM 732 O O . SER B 1 1 ? 3.06000 23.47900 30.80000 1.000 23.46000 0 SER B O 1
ATOM 735 N N . MET B 1 2 ? 4.79300 23.32900 32.21900 1.000 20.21000 1 MET B N 1
ATOM 736 C CA . MET B 1 2 ? 5.29300 22.09100 31.64000 1.000 17.92000 1 MET B CA 1
ATOM 737 C C . MET B 1 2 ? 4.37900 20.92300 32.01300 1.000 16.64000 1 MET B C 1
ATOM 738 O O . MET B 1 2 ? 3.95200 20.81300 33.16800 1.000 18.48000 1 MET B O 1
ATOM 743 N N . LEU B 1 3 ? 4.04700 20.06800 31.02900 1.000 15.94000 2 LEU B N 1
ATOM 744 C CA . LEU B 1 3 ? 3.40200 18.78800 31.31600 1.000 15.84000 2 LEU B CA 1
ATOM 745 C C . LEU B 1 3 ? 4.38400 17.89700 32.06300 1.000 15.53000 2 LEU B C 1
ATOM 746 O O . LEU B 1 3 ? 5.52200 17.70800 31.62000 1.000 16.56000 2 LEU B O 1
ATOM 751 N N . GLN B 1 4 ? 3.95800 17.36600 33.20900 1.000 14.13000 3 GLN B N 1
ATOM 752 C CA . GLN B 1 4 ? 4.84800 16.65100 34.11700 1.000 15.75000 3 GLN B CA 1
ATOM 753 C C . GLN B 1 4 ? 4.71600 15.14100 33.94300 1.000 15.64000 3 GLN B C 1
ATOM 754 O O . GLN B 1 4 ? 3.66300 14.57200 34.24200 1.000 16.66000 3 GLN B O 1
ATOM 760 N N . SER B 1 5 ? 5.79300 14.48700 33.51900 1.000 16.64000 4 SER B N 1
ATOM 761 C CA . SER B 1 5 ? 5.80900 13.03000 33.43500 1.000 15.51000 4 SER B CA 1
ATOM 762 C C . SER B 1 5 ? 6.07400 12.41600 34.80500 1.000 16.55000 4 SER B C 1
ATOM 763 O O . SER B 1 5 ? 7.02100 12.80500 35.49600 1.000 19.06000 4 SER B O 1
ATOM 766 N N . ASN B 1 6 ? 5.25700 11.43000 35.18100 1.000 16.04000 5 ASN B N 1
ATOM 767 C CA . ASN B 1 6 ? 5.41300 10.69500 36.42900 1.000 16.82000 5 ASN B CA 1
ATOM 768 C C . ASN B 1 6 ? 5.41800 9.19700 36.15600 1.000 15.20000 5 ASN B C 1
ATOM 769 O O . ASN B 1 6 ? 4.69200 8.71600 35.27900 1.000 14.96000 5 ASN B O 1
ATOM 774 N N . GLU B 1 7 ? 6.21800 8.46000 36.92700 1.000 14.88000 6 GLU B N 1
ATOM 775 C CA . GLU B 1 7 ? 6.25100 7.00500 36.84900 1.000 15.27000 6 GLU B CA 1
ATOM 776 C C . GLU B 1 7 ? 6.35300 6.45600 38.26000 1.000 13.99000 6 GLU B C 1
ATOM 777 O O . GLU B 1 7 ? 7.07200 7.01500 39.09700 1.000 16.21000 6 GLU B O 1
ATOM 783 N N . TYR B 1 8 ? 5.66000 5.34500 38.50300 1.000 14.03000 7 TYR B N 1
ATOM 784 C CA . TYR B 1 8 ? 5.64600 4.68700 39.79800 1.000 14.15000 7 TYR B CA 1
ATOM 785 C C . TYR B 1 8 ? 5.75200 3.18600 39.58600 1.000 14.77000 7 TYR B C 1
ATOM 786 O O . TYR B 1 8 ? 5.43700 2.66200 38.51400 1.000 14.69000 7 TYR B O 1
ATOM 795 N N . PHE B 1 9 ? 6.19000 2.48800 40.63400 1.000 15.61000 8 PHE B N 1
ATOM 796 C CA . PHE B 1 9 ? 6.18400 1.02700 40.64600 1.000 16.81000 8 PHE B CA 1
ATOM 797 C C . PHE B 1 9 ? 6.93400 0.46800 39.44300 1.000 17.56000 8 PHE B C 1
ATOM 798 O O . PHE B 1 9 ? 6.45400 -0.41300 38.72600 1.000 17.33000 8 PHE B O 1
ATOM 806 N N . SER B 1 10 ? 8.12000 1.02600 39.21000 1.000 17.94000 9 SER B N 1
ATOM 807 C CA . SER B 1 10 ? 9.00800 0.58800 38.13200 1.000 20.57000 9 SER B CA 1
ATOM 808 C C . SER B 1 10 ? 8.33000 0.61800 36.76400 1.000 19.10000 9 SER B C 1
ATOM 809 O O . SER B 1 10 ? 8.57200 -0.23900 35.91000 1.000 22.60000 9 SER B O 1
ATOM 812 N N . GLY B 1 11 ? 7.50000 1.63200 36.54000 1.000 16.37000 10 GLY B N 1
ATOM 813 C CA . GLY B 1 11 ? 6.84600 1.82600 35.26900 1.000 17.36000 10 GLY B CA 1
ATOM 814 C C . GLY B 1 11 ? 5.50400 1.15100 35.12000 1.000 14.89000 10 GLY B C 1
ATOM 815 O O . GLY B 1 11 ? 4.89600 1.26300 34.05100 1.000 16.44000 10 GLY B O 1
ATOM 816 N N . LYS B 1 12 ? 5.00100 0.48400 36.16200 1.000 13.56000 11 LYS B N 1
ATOM 817 C CA . LYS B 1 12 ? 3.67900 -0.12200 36.08200 1.000 13.66000 11 LYS B CA 1
ATOM 818 C C . LYS B 1 12 ? 2.55800 0.89800 36.19700 1.000 12.50000 11 LYS B C 1
ATOM 819 O O . LYS B 1 12 ? 1.41900 0.58400 35.84300 1.000 13.52000 11 LYS B O 1
ATOM 825 N N . VAL B 1 13 ? 2.84500 2.09200 36.70100 1.000 12.87000 12 VAL B N 1
ATOM 826 C CA . VAL B 1 13 ? 1.90000 3.19800 36.67700 1.000 12.84000 12 VAL B CA 1
ATOM 827 C C . VAL B 1 13 ? 2.62900 4.40200 36.11300 1.000 13.07000 12 VAL B C 1
ATOM 828 O O . VAL B 1 13 ? 3.74500 4.72100 36.54000 1.000 13.46000 12 VAL B O 1
ATOM 832 N N . LYS B 1 14 ? 2.01900 5.04900 35.13200 1.000 12.80000 13 LYS B N 1
ATOM 833 C CA . LYS B 1 14 ? 2.56700 6.26200 34.54200 1.000 13.53000 13 LYS B CA 1
ATOM 834 C C . LYS B 1 14 ? 1.46200 7.29800 34.45900 1.000 13.82000 13 LYS B C 1
ATOM 835 O O . LYS B 1 14 ? 0.29400 6.95900 34.26500 1.000 14.17000 13 LYS B O 1
ATOM 841 N N . SER B 1 15 ? 1.83100 8.56500 34.63300 1.000 13.59000 14 SER B N 1
ATOM 842 C CA . SER B 1 15 ? 0.85400 9.64100 34.54700 1.000 14.21000 14 SER B CA 1
ATOM 843 C C . SER B 1 15 ? 1.48900 10.88400 33.94400 1.000 12.93000 14 SER B C 1
ATOM 844 O O . SER B 1 15 ? 2.71500 11.01800 33.88800 1.000 13.59000 14 SER B O 1
ATOM 847 N N . ILE B 1 16 ? 0.62200 11.78600 33.48600 1.000 13.04000 15 ILE B N 1
ATOM 848 C CA . ILE B 1 16 ? 1.00000 13.08700 32.94300 1.000 12.90000 15 ILE B CA 1
ATOM 849 C C . ILE B 1 16 ? 0.24300 14.14000 33.73600 1.000 12.69000 15 ILE B C 1
ATOM 850 O O . ILE B 1 16 ? -0.99400 14.16300 33.71600 1.000 13.20000 15 ILE B O 1
ATOM 855 N N . GLY B 1 17 ? 0.98500 14.99900 34.43600 1.000 12.92000 16 GLY B N 1
ATOM 856 C CA . GLY B 1 17 ? 0.39000 16.05000 35.24700 1.000 14.19000 16 GLY B CA 1
ATOM 857 C C . GLY B 1 17 ? 0.21200 17.34700 34.47100 1.000 13.03000 16 GLY B C 1
ATOM 858 O O . GLY B 1 17 ? 1.05600 17.72700 33.65800 1.000 14.03000 16 GLY B O 1
ATOM 859 N N . PHE B 1 18 ? -0.88900 18.03300 34.75700 1.000 12.84000 17 PHE B N 1
ATOM 860 C CA . PHE B 1 18 ? -1.23100 19.27000 34.06500 1.000 13.03000 17 PHE B CA 1
ATOM 861 C C . PHE B 1 18 ? -2.19600 20.06000 34.93800 1.000 13.19000 17 PHE B C 1
ATOM 862 O O . PHE B 1 18 ? -2.69500 19.56100 35.94800 1.000 14.12000 17 PHE B O 1
ATOM 870 N N . THR B 1 19 ? -2.45000 21.30000 34.54200 1.000 13.33000 18 THR B N 1
ATOM 871 C CA . THR B 1 19 ? -3.45000 22.12900 35.20200 1.000 13.62000 18 THR B CA 1
ATOM 872 C C . THR B 1 19 ? -4.31000 22.78700 34.13800 1.000 14.43000 18 THR B C 1
ATOM 873 O O . THR B 1 19 ? -3.80100 23.18900 33.08700 1.000 15.88000 18 THR B O 1
ATOM 877 N N . SER B 1 20 ? -5.61300 22.85500 34.37900 1.000 14.05000 19 SER B N 1
ATOM 878 C CA . SER B 1 20 ? -6.49900 23.59300 33.49300 1.000 15.30000 19 SER B CA 1
ATOM 879 C C . SER B 1 20 ? -7.62600 24.17500 34.32600 1.000 14.36000 19 SER B C 1
ATOM 880 O O . SER B 1 20 ? -7.88100 23.73400 35.45100 1.000 15.09000 19 SER B O 1
ATOM 883 N N . SER B 1 21 ? -8.30600 25.17600 33.76800 1.000 15.96000 20 SER B N 1
ATOM 884 C CA . SER B 1 21 ? -9.36900 25.81900 34.53000 1.000 16.21000 20 SER B CA 1
ATOM 885 C C . SER B 1 21 ? -10.49400 24.84200 34.85200 1.000 16.21000 20 SER B C 1
ATOM 886 O O . SER B 1 21 ? -11.09500 24.92400 35.93000 1.000 17.95000 20 SER B O 1
ATOM 889 N N . SER B 1 22 ? -10.75500 23.86800 33.97800 1.000 18.79000 21 SER B N 1
ATOM 890 C CA . SER B 1 22 ? -11.86900 22.96300 34.22300 1.000 19.01000 21 SER B CA 1
ATOM 891 C C . SER B 1 22 ? -11.51900 21.78600 35.13000 1.000 19.13000 21 SER B C 1
ATOM 892 O O . SER B 1 22 ? -12.43200 21.11600 35.62300 1.000 25.51000 21 SER B O 1
ATOM 895 N N . THR B 1 23 ? -10.23200 21.51400 35.36800 1.000 16.54000 22 THR B N 1
ATOM 896 C CA . THR B 1 23 ? -9.82300 20.40700 36.21900 1.000 15.85000 22 THR B CA 1
ATOM 897 C C . THR B 1 23 ? -9.09600 20.83000 37.48000 1.000 15.85000 22 THR B C 1
ATOM 898 O O . THR B 1 23 ? -8.96800 20.00800 38.39200 1.000 16.62000 22 THR B O 1
ATOM 902 N N . GLY B 1 24 ? -8.58400 22.05500 37.54400 1.000 14.72000 23 GLY B N 1
ATOM 903 C CA . GLY B 1 24 ? -7.55800 22.33700 38.52700 1.000 15.44000 23 GLY B CA 1
ATOM 904 C C . GLY B 1 24 ? -6.31300 21.51700 38.20300 1.000 13.93000 23 GLY B C 1
ATOM 905 O O . GLY B 1 24 ? -6.12400 21.03100 37.08000 1.000 13.83000 23 GLY B O 1
ATOM 906 N N . ARG B 1 25 ? -5.45500 21.34700 39.20500 1.000 13.66000 24 ARG B N 1
ATOM 907 C CA . ARG B 1 25 ? -4.30300 20.47600 39.01700 1.000 14.28000 24 ARG B CA 1
ATOM 908 C C . ARG B 1 25 ? -4.77900 19.03500 38.92000 1.000 13.95000 24 ARG B C 1
ATOM 909 O O . ARG B 1 25 ? -5.61900 18.58700 39.70900 1.000 13.87000 24 ARG B O 1
ATOM 917 N N . ALA B 1 26 ? -4.23400 18.30900 37.95200 1.000 13.54000 25 ALA B N 1
ATOM 918 C CA . ALA B 1 26 ? -4.77200 17.00900 37.60200 1.000 13.53000 25 ALA B CA 1
ATOM 919 C C . ALA B 1 26 ? -3.67700 16.16700 36.96400 1.000 12.50000 25 ALA B C 1
ATOM 920 O O . ALA B 1 26 ? -2.56000 16.63000 36.71300 1.000 13.47000 25 ALA B O 1
ATOM 922 N N . SER B 1 27 ? -4.00600 14.90500 36.71100 1.000 13.75000 26 SER B N 1
ATOM 923 C CA . SER B 1 27 ? -3.15000 14.03400 35.92500 1.000 13.81000 26 SER B CA 1
ATOM 924 C C . SER B 1 27 ? -4.03200 13.03500 35.19600 1.000 13.45000 26 SER B C 1
ATOM 925 O O . SER B 1 27 ? -5.13300 12.71900 35.65100 1.000 14.57000 26 SER B O 1
ATOM 928 N N . VAL B 1 28 ? -3.56700 12.56200 34.05200 1.000 12.64000 27 VAL B N 1
ATOM 929 C CA . VAL B 1 28 ? -4.15700 11.38700 33.42500 1.000 13.02000 27 VAL B CA 1
ATOM 930 C C . VAL B 1 28 ? -3.09800 10.30600 33.44000 1.000 14.05000 27 VAL B C 1
ATOM 931 O O . VAL B 1 28 ? -1.90500 10.59300 33.29100 1.000 14.96000 27 VAL B O 1
ATOM 935 N N . GLY B 1 29 ? -3.52300 9.06500 33.63400 1.000 13.11000 28 GLY B N 1
ATOM 936 C CA . GLY B 1 29 ? -2.54900 8.00400 33.77400 1.000 14.68000 28 GLY B CA 1
ATOM 937 C C . GLY B 1 29 ? -3.11700 6.64400 33.43700 1.000 12.32000 28 GLY B C 1
ATOM 938 O O . GLY B 1 29 ? -4.29300 6.49100 33.09300 1.000 12.72000 28 GLY B O 1
ATOM 939 N N . VAL B 1 30 ? -2.23000 5.65600 33.50900 1.000 13.09000 29 VAL B N 1
ATOM 940 C CA . VAL B 1 30 ? -2.55100 4.26100 33.24400 1.000 12.16000 29 VAL B CA 1
ATOM 941 C C .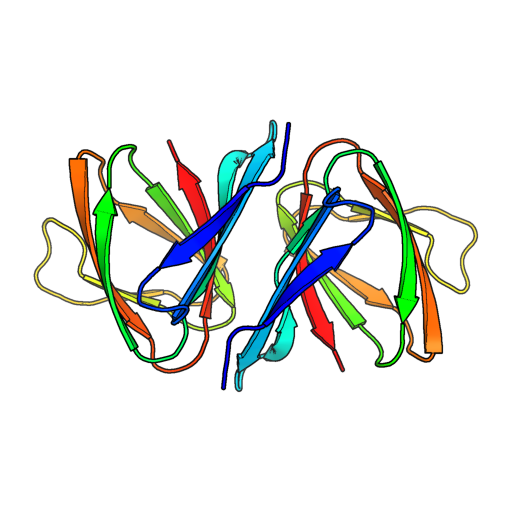 VAL B 1 30 ? -1.90800 3.42400 34.33100 1.000 12.58000 29 VAL B C 1
ATOM 942 O O . VAL B 1 30 ? -0.75400 3.65800 34.71000 1.000 12.77000 29 VAL B O 1
ATOM 946 N N . MET B 1 31 ? -2.65000 2.43400 34.81400 1.000 12.10000 30 MET B N 1
ATOM 947 C CA . MET B 1 31 ? -2.10700 1.41500 35.69900 1.000 12.14000 30 MET B CA 1
ATOM 948 C C . MET B 1 31 ? -2.12100 0.07900 34.97000 1.000 12.31000 30 MET B C 1
ATOM 949 O O . MET B 1 31 ? -3.16800 -0.35100 34.47600 1.000 12.40000 30 MET B O 1
ATOM 954 N N . ALA B 1 32 ? -0.95500 -0.55300 34.88200 1.000 12.64000 31 ALA B N 1
ATOM 955 C CA . ALA B 1 32 ? -0.85900 -1.90400 34.35500 1.000 12.85000 31 ALA B CA 1
ATOM 956 C C . ALA B 1 32 ? -1.49600 -2.89900 35.32500 1.000 13.36000 31 ALA B C 1
ATOM 957 O O . ALA B 1 32 ? -1.77700 -2.58700 36.48400 1.000 12.83000 31 ALA B O 1
ATOM 959 N N . GLU B 1 33 ? -1.74000 -4.11500 34.83400 1.000 12.89000 32 GLU B N 1
ATOM 960 C CA . GLU B 1 33 ? -2.17800 -5.19700 35.71100 1.000 14.25000 32 GLU B CA 1
ATOM 961 C C . GLU B 1 33 ? -1.27900 -5.27700 36.93900 1.000 13.60000 32 GLU B C 1
ATOM 962 O O . GLU B 1 33 ? -0.05400 -5.30800 36.82400 1.000 14.07000 32 GLU B O 1
ATOM 968 N N . GLY B 1 34 ? -1.88800 -5.29200 38.11600 1.000 13.54000 33 GLY B N 1
ATOM 969 C CA . GLY B 1 34 ? -1.11900 -5.31600 39.34300 1.000 14.00000 33 GLY B CA 1
ATOM 970 C C . GLY B 1 34 ? -1.96800 -4.91700 40.53500 1.000 13.43000 33 GLY B C 1
ATOM 971 O O . GLY B 1 34 ? -3.18800 -4.81000 40.44500 1.000 13.83000 33 GLY B O 1
ATOM 972 N N . GLU B 1 35 ? -1.28200 -4.70300 41.65700 1.000 13.22000 34 GLU B N 1
ATOM 973 C CA . GLU B 1 35 ? -1.90900 -4.32000 42.91400 1.000 13.73000 34 GLU B CA 1
ATOM 974 C C . GLU B 1 35 ? -1.05100 -3.22800 43.52600 1.000 13.29000 34 GLU B C 1
ATOM 975 O O . GLU B 1 35 ? 0.17500 -3.36100 43.55900 1.000 15.21000 34 GLU B O 1
ATOM 981 N N . TYR B 1 36 ? -1.68600 -2.16000 44.00800 1.000 13.77000 35 TYR B N 1
ATOM 982 C CA . TYR B 1 36 ? -0.97000 -0.93900 44.35300 1.000 13.73000 35 TYR B CA 1
ATOM 983 C C . TYR B 1 36 ? -1.58200 -0.29000 45.58200 1.000 13.24000 35 TYR B C 1
ATOM 984 O O . TYR B 1 36 ? -2.79300 -0.34200 45.78900 1.000 13.83000 35 TYR B O 1
ATOM 993 N N . THR B 1 37 ? -0.72800 0.35600 46.37500 1.000 14.05000 36 THR B N 1
ATOM 994 C CA . THR B 1 37 ? -1.15400 1.28000 47.41800 1.000 13.34000 36 THR B CA 1
ATOM 995 C C . THR B 1 37 ? -0.52600 2.63800 47.13900 1.000 13.66000 36 THR B C 1
ATOM 996 O O . THR B 1 37 ? 0.68900 2.73300 46.93800 1.000 15.14000 36 THR B O 1
ATOM 1000 N N . PHE B 1 38 ? -1.34900 3.68100 47.11800 1.000 13.43000 37 PHE B N 1
ATOM 1001 C CA . PHE B 1 38 ? -0.88300 5.04700 46.93100 1.000 14.07000 37 PHE B CA 1
ATOM 1002 C C . PHE B 1 38 ? -1.27900 5.89500 48.13000 1.000 13.42000 37 PHE B C 1
ATOM 1003 O O . PHE B 1 38 ? -2.45000 5.92200 48.51800 1.000 14.44000 37 PHE B O 1
ATOM 1011 N N . GLY B 1 39 ? -0.30800 6.62200 48.68300 1.000 14.28000 38 GLY B N 1
ATOM 1012 C CA . GLY B 1 39 ? -0.62300 7.64400 49.66000 1.000 14.45000 38 GLY B CA 1
ATOM 1013 C C . GLY B 1 39 ? -1.07600 8.92600 48.98900 1.000 15.00000 38 GLY B C 1
ATOM 1014 O O . GLY B 1 39 ? -0.70100 9.23700 47.85800 1.000 18.03000 38 GLY B O 1
ATOM 1015 N N . THR B 1 40 ? -1.91100 9.68500 49.68700 1.000 14.08000 39 THR B N 1
ATOM 1016 C CA . THR B 1 40 ? -2.40300 10.95300 49.17800 1.000 14.64000 39 THR B CA 1
ATOM 1017 C C . THR B 1 40 ? -1.89100 12.10500 50.03000 1.000 14.64000 39 THR B C 1
ATOM 1018 O O . THR B 1 40 ? -1.75400 11.98200 51.25600 1.000 14.35000 39 THR B O 1
ATOM 1022 N N . ALA B 1 41 ? -1.61000 13.22200 49.36300 1.000 14.88000 40 ALA B N 1
ATOM 1023 C CA . ALA B 1 41 ? -1.39300 14.49900 50.02500 1.000 15.48000 40 ALA B CA 1
ATOM 1024 C C . ALA B 1 41 ? -2.69900 15.26900 49.92000 1.000 14.99000 40 ALA B C 1
ATOM 1025 O O . ALA B 1 41 ? -3.56000 15.16500 50.79800 1.000 15.82000 40 ALA B O 1
ATOM 1027 N N . GLU B 1 42 ? -2.88900 15.99300 48.82200 1.000 14.72000 41 GLU B N 1
ATOM 1028 C CA . GLU B 1 42 ? -4.19400 16.55700 48.52300 1.000 15.65000 41 GLU B CA 1
ATOM 1029 C C . GLU B 1 42 ? -5.23200 15.44100 48.39700 1.000 14.68000 41 GLU B C 1
ATOM 1030 O O . GLU B 1 42 ? -4.91200 14.32700 47.96400 1.000 14.67000 41 GLU B O 1
ATOM 1036 N N . PRO B 1 43 ? -6.48800 15.71300 48.74800 1.000 14.25000 42 PRO B N 1
ATOM 1037 C CA . PRO B 1 43 ? -7.55700 14.77100 48.40000 1.000 15.34000 42 PRO B CA 1
ATOM 1038 C C . PRO B 1 43 ? -7.60800 14.59700 46.89400 1.000 14.60000 42 PRO B C 1
ATOM 1039 O O . PRO B 1 43 ? -7.23500 15.49400 46.13300 1.000 15.22000 42 PRO B O 1
ATOM 1043 N N . GLU B 1 44 ? -8.06700 13.42600 46.46300 1.000 14.26000 43 GLU B N 1
ATOM 1044 C CA . GLU B 1 44 ? -8.09000 13.08800 45.04700 1.000 14.70000 43 GLU B CA 1
ATOM 1045 C C . GLU B 1 44 ? -9.49400 12.70500 44.60900 1.000 15.89000 43 GLU B C 1
ATOM 1046 O O . GLU B 1 44 ? -10.21800 12.00400 45.32700 1.000 17.85000 43 GLU B O 1
ATOM 1052 N N . GLU B 1 45 ? -9.87800 13.17400 43.43000 1.000 13.76000 44 GLU B N 1
ATOM 1053 C CA . GLU B 1 45 ? -11.07000 12.69600 42.74700 1.000 13.63000 44 GLU B CA 1
ATOM 1054 C C . GLU B 1 45 ? -10.60500 11.90900 41.53200 1.000 13.23000 44 GLU B C 1
ATOM 1055 O O . GLU B 1 45 ? -9.95100 12.46700 40.64200 1.000 13.80000 44 GLU B O 1
ATOM 1061 N N . MET B 1 46 ? -10.92900 10.62000 41.49900 1.000 13.14000 45 MET B N 1
ATOM 1062 C CA . MET B 1 46 ? -10.50200 9.72300 40.43600 1.000 13.32000 45 MET B CA 1
ATOM 1063 C C . MET B 1 46 ? -11.69100 9.40900 39.54300 1.000 14.04000 45 MET B C 1
ATOM 1064 O O . MET B 1 46 ? -12.74700 8.99800 40.03600 1.000 14.84000 45 MET B O 1
ATOM 1069 N N . THR B 1 47 ? -11.51700 9.59500 38.23900 1.000 13.47000 46 THR B N 1
ATOM 1070 C CA . THR B 1 47 ? -12.50000 9.19400 37.24100 1.000 13.67000 46 THR B CA 1
ATOM 1071 C C . THR B 1 47 ? -11.87100 8.10600 36.38800 1.000 13.17000 46 THR B C 1
ATOM 1072 O O . THR B 1 47 ? -10.79100 8.30600 35.82700 1.000 13.87000 46 THR B O 1
ATOM 1076 N N . VAL B 1 48 ? -12.53200 6.95300 36.29300 1.000 12.94000 47 VAL B N 1
ATOM 1077 C CA . VAL B 1 48 ? -12.02200 5.90700 35.41900 1.000 13.42000 47 VAL B CA 1
ATOM 1078 C C . VAL B 1 48 ? -12.27300 6.31400 33.97400 1.000 12.59000 47 VAL B C 1
ATOM 1079 O O . VAL B 1 48 ? -13.39800 6.68000 33.60300 1.000 14.44000 47 VAL B O 1
ATOM 1083 N N . VAL B 1 49 ? -11.22100 6.27700 33.16000 1.000 12.39000 48 VAL B N 1
ATOM 1084 C CA . VAL B 1 49 ? -11.31600 6.63400 31.74600 1.000 13.20000 48 VAL B CA 1
ATOM 1085 C C . VAL B 1 49 ? -11.56200 5.40200 30.88300 1.000 13.18000 48 VAL B C 1
ATOM 1086 O O . VAL B 1 49 ? -12.39000 5.42900 29.96900 1.000 15.65000 48 VAL B O 1
ATOM 1090 N N . SER B 1 50 ? -10.85400 4.31200 31.15100 1.000 12.94000 49 SER B N 1
ATOM 1091 C CA . SER B 1 50 ? -11.06800 3.05200 30.45500 1.000 12.74000 49 SER B CA 1
ATOM 1092 C C . SER B 1 50 ? -10.75700 1.91900 31.41500 1.000 12.49000 49 SER B C 1
ATOM 1093 O O . SER B 1 50 ? -9.90400 2.05100 32.29500 1.000 12.80000 49 SER B O 1
ATOM 1096 N N . GLY B 1 51 ? -11.44100 0.79400 31.22100 1.000 13.49000 50 GLY B N 1
ATOM 1097 C CA . GLY B 1 51 ? -11.16000 -0.38500 32.01800 1.000 14.09000 50 GLY B CA 1
ATOM 1098 C C . GLY B 1 51 ? -11.88700 -0.33800 33.35100 1.000 13.72000 50 GLY B C 1
ATOM 1099 O O . GLY B 1 51 ? -12.99800 0.17700 33.46400 1.000 14.57000 50 GLY B O 1
ATOM 1100 N N . ALA B 1 52 ? -11.24600 -0.88700 34.37600 1.000 13.85000 51 ALA B N 1
ATOM 1101 C CA . ALA B 1 52 ? -11.87800 -0.94100 35.68500 1.000 14.09000 51 ALA B CA 1
ATOM 1102 C C . ALA B 1 52 ? -10.81200 -0.89600 36.76400 1.000 13.53000 51 ALA B C 1
ATOM 1103 O O . ALA B 1 52 ? -9.74300 -1.49000 36.61600 1.000 14.40000 51 ALA B O 1
ATOM 1105 N N . LEU B 1 53 ? -11.11200 -0.18400 37.84300 1.000 13.13000 52 LEU B N 1
ATOM 1106 C CA . LEU B 1 53 ? -10.27000 -0.15600 39.02900 1.000 13.68000 52 LEU B CA 1
ATOM 1107 C C . LEU B 1 53 ? -11.06000 -0.73300 40.19200 1.000 13.40000 52 LEU B C 1
ATOM 1108 O O . LEU B 1 53 ? -12.18800 -0.30200 40.45600 1.000 15.17000 52 LEU B O 1
ATOM 1113 N N . LYS B 1 54 ? -10.47800 -1.70200 40.88300 1.000 13.21000 53 LYS B N 1
ATOM 1114 C CA . LYS B 1 54 ? -11.08400 -2.27500 42.07800 1.000 13.61000 53 LYS B CA 1
ATOM 1115 C C . LYS B 1 54 ? -10.35400 -1.67300 43.27000 1.000 13.69000 53 LYS B C 1
ATOM 1116 O O . LYS B 1 54 ? -9.13300 -1.81000 43.38100 1.000 13.25000 53 LYS B O 1
ATOM 1122 N N . VAL B 1 55 ? -11.08600 -0.97400 44.13300 1.000 12.97000 54 VAL B N 1
ATOM 1123 C CA . VAL B 1 55 ? -10.48400 -0.02900 45.06500 1.000 13.91000 54 VAL B CA 1
ATOM 1124 C C . VAL B 1 55 ? -10.94500 -0.31400 46.48700 1.000 13.03000 54 VAL B C 1
ATOM 1125 O O . VAL B 1 55 ? -12.12200 -0.61900 46.72800 1.000 14.06000 54 VAL B O 1
ATOM 1129 N N . LEU B 1 56 ? -10.01000 -0.19700 47.42600 1.000 13.53000 55 LEU B N 1
ATOM 1130 C CA . LEU B 1 56 ? -10.28000 -0.27200 48.85600 1.000 14.01000 55 LEU B CA 1
ATOM 1131 C C . LEU B 1 56 ? -9.97400 1.10800 49.43200 1.000 14.05000 55 LEU B C 1
ATOM 1132 O O . LEU B 1 56 ? -8.81100 1.52500 49.47900 1.000 14.38000 55 LEU B O 1
ATOM 1137 N N . LEU B 1 57 ? -11.02400 1.82700 49.82700 1.000 15.15000 56 LEU B N 1
ATOM 1138 C CA . LEU B 1 57 ? -10.93000 3.20800 50.27700 1.000 16.13000 56 LEU B CA 1
ATOM 1139 C C . LEU B 1 57 ? -10.85800 3.28300 51.79500 1.000 17.08000 56 LEU B C 1
ATOM 1140 O O . LEU B 1 57 ? -11.32100 2.37300 52.49400 1.000 18.60000 56 LEU B O 1
ATOM 1145 N N . PRO B 1 58 ? -10.27200 4.36100 52.32200 1.000 17.89000 57 PRO B N 1
ATOM 1146 C CA . PRO B 1 58 ? -10.30700 4.58900 53.77400 1.000 21.74000 57 PRO B CA 1
ATOM 1147 C C . PRO B 1 58 ? -11.72800 4.53400 54.31000 1.000 20.12000 57 PRO B C 1
ATOM 1148 O O . PRO B 1 58 ? -12.67200 5.00700 53.67500 1.000 23.23000 57 PRO B O 1
ATOM 1152 N N . GLY B 1 59 ? -11.87900 3.93900 55.49000 1.000 23.85000 58 GLY B N 1
ATOM 1153 C CA . GLY B 1 59 ? -13.16100 3.89200 56.15600 1.000 25.93000 58 GLY B CA 1
ATOM 1154 C C . GLY B 1 59 ? -14.03500 2.71800 55.78200 1.000 25.86000 58 GLY B C 1
ATOM 1155 O O . GLY B 1 59 ? -15.14300 2.59700 56.31600 1.000 28.29000 58 GLY B O 1
ATOM 1156 N N . THR B 1 60 ? -13.58100 1.85900 54.87300 1.000 23.21000 59 THR B N 1
ATOM 1157 C CA . THR B 1 60 ? -14.33000 0.69100 54.44300 1.000 22.85000 59 THR B CA 1
ATOM 1158 C C . THR B 1 60 ? -13.41200 -0.51900 54.47900 1.000 20.83000 59 THR B C 1
ATOM 1159 O O . THR B 1 60 ? -12.19400 -0.39400 54.34900 1.000 22.19000 59 THR B O 1
ATOM 1163 N N . VAL B 1 61 ? -14.00400 -1.69600 54.66800 1.000 19.02000 60 VAL B N 1
ATOM 1164 C CA . VAL B 1 61 ? -13.26900 -2.94800 54.55100 1.000 18.47000 60 VAL B CA 1
ATOM 1165 C C . VAL B 1 61 ? -13.64800 -3.73400 53.31300 1.000 18.02000 60 VAL B C 1
ATOM 1166 O O . VAL B 1 61 ? -13.13600 -4.84400 53.12400 1.000 19.39000 60 VAL B O 1
ATOM 1170 N N . GLU B 1 62 ? -14.52600 -3.20900 52.46700 1.000 16.66000 61 GLU B N 1
ATOM 1171 C CA . GLU B 1 62 ? -14.93700 -3.91800 51.26400 1.000 18.18000 61 GLU B CA 1
ATOM 1172 C C . GLU B 1 62 ? -14.44800 -3.20000 50.01300 1.000 17.23000 61 GLU B C 1
ATOM 1173 O O . GLU B 1 62 ? -14.50700 -1.97000 49.92100 1.000 17.51000 61 GLU B O 1
ATOM 1179 N N . TRP B 1 63 ? -13.97400 -3.98800 49.05700 1.000 16.69000 62 TRP B N 1
ATOM 1180 C CA . TRP B 1 63 ? -13.54700 -3.46900 47.76800 1.000 15.24000 62 TRP B CA 1
ATOM 1181 C C . TRP B 1 63 ? -14.76100 -3.07500 46.93800 1.000 16.12000 62 TRP B C 1
ATOM 1182 O O . TRP B 1 63 ? -15.85300 -3.63200 47.08700 1.000 17.55000 62 TRP B O 1
ATOM 1193 N N . LYS B 1 64 ? -14.56700 -2.11000 46.04700 1.000 15.05000 63 LYS B N 1
ATOM 1194 C CA . LYS B 1 64 ? -15.61100 -1.73200 45.10700 1.000 17.49000 63 LYS B CA 1
ATOM 1195 C C . LYS B 1 64 ? -14.98500 -1.52400 43.74000 1.000 15.37000 63 LYS B C 1
ATOM 1196 O O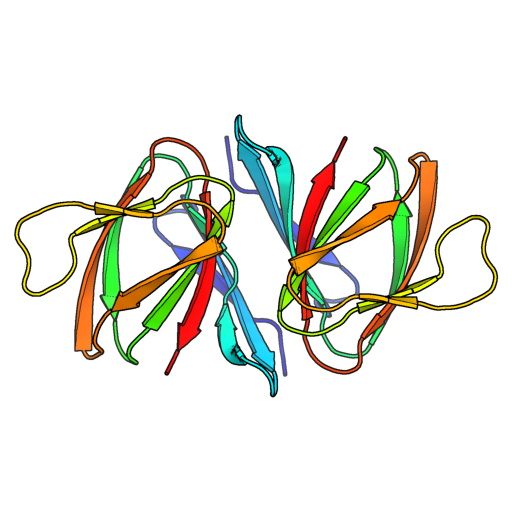 . LYS B 1 64 ? -13.88500 -0.97300 43.63200 1.000 15.33000 63 LYS B O 1
ATOM 1202 N N . VAL B 1 65 ? -15.67800 -1.98300 42.70200 1.000 16.01000 64 VAL B N 1
ATOM 1203 C CA . VAL B 1 65 ? -15.20100 -1.86300 41.33200 1.000 15.69000 64 VAL B CA 1
ATOM 1204 C C . VAL B 1 65 ? -15.79600 -0.60700 40.71200 1.000 15.90000 64 VAL B C 1
ATOM 1205 O O . VAL B 1 65 ? -17.00800 -0.36200 40.80700 1.000 18.19000 64 VAL B O 1
ATOM 1209 N N . TYR B 1 66 ? -14.94300 0.19300 40.08000 1.000 15.69000 65 TYR B N 1
ATOM 1210 C CA . TYR B 1 66 ? -15.35000 1.38600 39.35400 1.000 15.40000 65 TYR B CA 1
ATOM 1211 C C . TYR B 1 66 ? -14.97300 1.20700 37.89500 1.000 15.46000 65 TYR B C 1
ATOM 1212 O O . TYR B 1 66 ? -13.82600 0.86500 37.58500 1.000 15.94000 65 TYR B O 1
ATOM 1221 N N . THR B 1 67 ? -15.93800 1.42800 37.01100 1.000 16.45000 66 THR B N 1
ATOM 1222 C CA . THR B 1 67 ? -15.77100 1.25200 35.57700 1.000 17.29000 66 THR B CA 1
ATOM 1223 C C . THR B 1 67 ? -15.76200 2.60900 34.88100 1.000 17.06000 66 THR B C 1
ATOM 1224 O O . THR B 1 67 ? -15.87900 3.65700 35.51600 1.000 16.25000 66 THR B O 1
ATOM 1228 N N . ALA B 1 68 ? -15.61600 2.57300 33.55600 1.000 18.32000 67 ALA B N 1
ATOM 1229 C CA . ALA B 1 68 ? -15.41200 3.78300 32.77100 1.000 18.39000 67 ALA B CA 1
ATOM 1230 C C . ALA B 1 68 ? -16.48700 4.82600 33.04300 1.000 17.51000 67 ALA B C 1
ATOM 1231 O O . ALA B 1 68 ? -17.68900 4.54400 32.97400 1.000 18.33000 67 ALA B O 1
ATOM 1233 N N . GLY B 1 69 ? -16.04100 6.04200 33.33300 1.000 17.11000 68 GLY B N 1
ATOM 1234 C CA . GLY B 1 69 ? -16.92900 7.14000 33.63100 1.000 18.88000 68 GLY B CA 1
ATOM 1235 C C . GLY B 1 69 ? -17.32600 7.26200 35.08300 1.000 17.72000 68 GLY B C 1
ATOM 1236 O O . GLY B 1 69 ? -17.88100 8.29600 35.47000 1.000 20.06000 68 GLY B O 1
ATOM 1237 N N . GLU B 1 70 ? -17.05200 6.25200 35.90300 1.000 16.82000 69 GLU B N 1
ATOM 1238 C CA . GLU B 1 70 ? -17.40000 6.33000 37.31000 1.000 16.08000 69 GLU B CA 1
ATOM 1239 C C . GLU B 1 70 ? -16.31500 7.06400 38.08600 1.000 15.34000 69 GLU B C 1
ATOM 1240 O O . GLU B 1 70 ? -15.14400 7.10000 37.68700 1.000 15.89000 69 GLU B O 1
ATOM 1246 N N . VAL B 1 71 ? -16.73000 7.67200 39.19400 1.000 16.35000 70 VAL B N 1
ATOM 1247 C CA . VAL B 1 71 ? -15.90300 8.58700 39.96600 1.000 15.80000 70 VAL B CA 1
ATOM 1248 C C . VAL B 1 71 ? -15.85200 8.11400 41.40900 1.000 17.07000 70 VAL B C 1
ATOM 1249 O O . VAL B 1 71 ? -16.87200 7.70200 41.97600 1.000 18.39000 70 VAL B O 1
ATOM 1253 N N . PHE B 1 72 ? -14.67400 8.19900 42.01900 1.000 15.50000 71 PHE B N 1
ATOM 1254 C CA . PHE B 1 72 ? -14.55200 7.99200 43.45300 1.000 15.39000 71 PHE B CA 1
ATOM 1255 C C . PHE B 1 72 ? -13.60900 9.03200 44.04000 1.000 15.71000 71 PHE B C 1
ATOM 1256 O O . PHE B 1 72 ? -12.81200 9.65400 43.33300 1.000 15.90000 71 PHE B O 1
ATOM 1264 N N . ASN B 1 73 ? -13.71900 9.22300 45.34900 1.000 15.17000 72 ASN B N 1
ATOM 1265 C CA . ASN B 1 73 ? -12.93200 10.21500 46.06100 1.000 14.82000 72 ASN B CA 1
ATOM 1266 C C . ASN B 1 73 ? -12.06600 9.53600 47.10000 1.000 15.36000 72 ASN B C 1
ATOM 1267 O O . ASN B 1 73 ? -12.48300 8.56100 47.73500 1.000 16.56000 72 ASN B O 1
ATOM 1272 N N . VAL B 1 74 ? -10.85800 10.05600 47.26900 1.000 14.56000 73 VAL B N 1
ATOM 1273 C CA . VAL B 1 74 ? -9.93400 9.60600 48.29600 1.000 14.94000 73 VAL B CA 1
ATOM 1274 C C . VAL B 1 74 ? -9.61500 10.80800 49.17200 1.000 15.23000 73 VAL B C 1
ATOM 1275 O O . VAL B 1 74 ? -9.27700 11.87300 48.64500 1.000 15.27000 73 VAL B O 1
ATOM 1279 N N . PRO B 1 75 ? -9.73400 10.70200 50.49100 1.000 15.78000 74 PRO B N 1
ATOM 1280 C CA . PRO B 1 75 ? -9.37600 11.83100 51.35500 1.000 15.76000 74 PRO B CA 1
ATOM 1281 C C . PRO B 1 75 ? -7.89700 12.16600 51.23900 1.000 14.42000 74 PRO B C 1
ATOM 1282 O O . PRO B 1 75 ? -7.06800 11.34400 50.84000 1.000 15.30000 74 PRO B O 1
ATOM 1286 N N . GLY B 1 76 ? -7.57300 13.40000 51.61600 1.000 15.63000 75 GLY B N 1
ATOM 1287 C CA . GLY B 1 76 ? -6.18700 13.80800 51.70300 1.000 15.29000 75 GLY B CA 1
ATOM 1288 C C . GLY B 1 76 ? -5.49000 13.20100 52.90600 1.000 14.67000 75 GLY B C 1
ATOM 1289 O O . GLY B 1 76 ? -6.11900 12.68500 53.83100 1.000 14.96000 75 GLY B O 1
ATOM 1290 N N . HIS B 1 77 ? -4.15700 13.27300 52.88100 1.000 14.08000 76 HIS B N 1
ATOM 1291 C CA . HIS B 1 77 ? -3.30400 12.77200 53.96300 1.000 13.97000 76 HIS B CA 1
ATOM 1292 C C . HIS B 1 77 ? -3.69900 11.35800 54.37300 1.000 13.72000 76 HIS B C 1
ATOM 1293 O O . HIS B 1 77 ? -3.86200 11.04300 55.55400 1.000 14.76000 76 HIS B O 1
ATOM 1300 N N . SER B 1 78 ? -3.86000 10.49800 53.37600 1.000 14.45000 77 SER B N 1
ATOM 1301 C CA . SER B 1 78 ? -4.42000 9.16900 53.58900 1.000 14.45000 77 SER B CA 1
ATOM 1302 C C . SER B 1 78 ? -3.79700 8.22000 52.56600 1.000 13.76000 77 SER B C 1
ATOM 1303 O O . SER B 1 78 ? -2.68900 8.45500 52.08000 1.000 14.47000 77 SER B O 1
ATOM 1306 N N . GLU B 1 79 ? -4.48600 7.12300 52.25800 1.000 14.54000 78 GLU B N 1
ATOM 1307 C CA . GLU B 1 79 ? -3.98600 6.17900 51.26800 1.000 14.51000 78 GLU B CA 1
ATOM 1308 C C . GLU B 1 79 ? -5.15000 5.34800 50.76100 1.000 14.78000 78 GLU B C 1
ATOM 1309 O O . GLU B 1 79 ? -6.20900 5.28500 51.38800 1.000 15.67000 78 GLU B O 1
ATOM 1315 N N . PHE B 1 80 ? -4.94500 4.72700 49.60400 1.000 13.98000 79 PHE B N 1
ATOM 1316 C CA . PHE B 1 80 ? -5.94600 3.83400 49.04300 1.000 13.90000 79 PHE B CA 1
ATOM 1317 C C . PHE B 1 80 ? -5.24700 2.73200 48.26800 1.000 12.99000 79 PHE B C 1
ATOM 1318 O O . PHE B 1 80 ? -4.06500 2.83800 47.93000 1.000 14.43000 79 PHE B O 1
ATOM 1326 N N . HIS B 1 81 ? -5.99300 1.65900 48.01700 1.000 12.74000 80 HIS B N 1
ATOM 1327 C CA . HIS B 1 81 ? -5.45000 0.41800 47.48600 1.000 13.59000 80 HIS B CA 1
ATOM 1328 C C . HIS B 1 81 ? -6.23200 0.02300 46.24800 1.000 12.90000 80 HIS B C 1
ATOM 1329 O O . HIS B 1 81 ? -7.45500 0.19600 46.19500 1.000 13.16000 80 HIS B O 1
ATOM 1336 N N . LEU B 1 82 ? -5.52300 -0.53300 45.26600 1.000 13.06000 81 LEU B N 1
ATOM 1337 C CA . LEU B 1 82 ? -6.11800 -0.89100 43.98900 1.000 12.73000 81 LEU B CA 1
ATOM 1338 C C . LEU B 1 82 ? -5.70400 -2.29000 43.56600 1.000 12.63000 81 LEU B C 1
ATOM 1339 O O . LEU B 1 82 ? -4.55000 -2.69600 43.74900 1.000 13.69000 81 LEU B O 1
ATOM 1344 N N . GLN B 1 83 ? -6.65600 -3.00500 42.97300 1.000 12.49000 82 GLN B N 1
ATOM 1345 C CA . GLN B 1 83 ? -6.39600 -4.19400 42.17200 1.000 12.28000 82 GLN B CA 1
ATOM 1346 C C . GLN B 1 83 ? -6.77700 -3.86000 40.74100 1.000 12.21000 82 GLN B C 1
ATOM 1347 O O . GLN B 1 83 ? -7.85100 -3.30100 40.49900 1.000 13.66000 82 GLN B O 1
ATOM 1353 N N . VAL B 1 84 ? -5.89500 -4.19400 39.80700 1.000 13.47000 83 VAL B N 1
ATOM 1354 C CA . VAL B 1 84 ? -6.06400 -3.86200 38.40200 1.000 12.58000 83 VAL B CA 1
ATOM 1355 C C . VAL B 1 84 ? -5.86900 -5.14800 37.60700 1.000 13.06000 83 VAL B C 1
ATOM 1356 O O . VAL B 1 84 ? -4.78300 -5.73600 37.63800 1.000 13.88000 83 VAL B O 1
ATOM 1360 N N . ALA B 1 85 ? -6.92700 -5.60600 36.92600 1.000 13.36000 84 ALA B N 1
ATOM 1361 C CA . ALA B 1 85 ? -6.88100 -6.91100 36.26000 1.000 13.92000 84 ALA B CA 1
ATOM 1362 C C . ALA B 1 85 ? -6.21400 -6.84000 34.89200 1.000 14.20000 84 ALA B C 1
ATOM 1363 O O . ALA B 1 85 ? -5.64600 -7.83300 34.42400 1.000 14.98000 84 ALA B O 1
ATOM 1365 N N . GLU B 1 86 ? -6.33600 -5.70500 34.22000 1.000 14.40000 85 GLU B N 1
ATOM 1366 C CA . GLU B 1 86 ? -5.65000 -5.40800 32.97000 1.000 14.79000 85 GLU B CA 1
ATOM 1367 C C . GLU B 1 86 ? -5.56600 -3.89400 32.88100 1.000 14.10000 85 GLU B C 1
ATOM 1368 O O . GLU B 1 86 ? -6.20100 -3.19600 33.68000 1.000 14.07000 85 GLU B O 1
ATOM 1374 N N . PRO B 1 87 ? -4.76900 -3.34600 31.96700 1.000 13.18000 86 PRO B N 1
ATOM 1375 C CA . PRO B 1 87 ? -4.52800 -1.89700 32.01500 1.000 13.61000 86 PRO B CA 1
ATOM 1376 C C . PRO B 1 87 ? -5.81100 -1.07800 32.06800 1.000 13.17000 86 PRO B C 1
ATOM 1377 O O . PRO B 1 87 ? -6.78900 -1.35700 31.36400 1.000 13.33000 86 PRO B O 1
ATOM 1381 N N . ALA B 1 88 ? -5.80300 -0.07800 32.94700 1.000 13.04000 87 ALA B N 1
ATOM 1382 C CA . ALA B 1 88 ? -6.92100 0.82200 33.16500 1.000 13.33000 87 ALA B CA 1
ATOM 1383 C C . ALA B 1 88 ? -6.38500 2.24400 33.19900 1.000 12.53000 87 ALA B C 1
ATOM 1384 O O . ALA B 1 88 ? -5.32200 2.50600 33.77200 1.000 13.67000 87 ALA B O 1
ATOM 1386 N N . SER B 1 89 ? -7.11900 3.16500 32.59000 1.000 12.64000 88 SER B N 1
ATOM 1387 C CA . SER B 1 89 ? -6.68900 4.55300 32.54000 1.000 12.23000 88 SER B CA 1
ATOM 1388 C C . SER B 1 89 ? -7.64100 5.41400 33.35400 1.000 11.57000 88 SER B C 1
ATOM 1389 O O . SER B 1 89 ? -8.79300 5.04800 33.59600 1.000 12.93000 88 SER B O 1
ATOM 1392 N N . TYR B 1 90 ? -7.13800 6.57600 33.78200 1.000 12.20000 89 TYR B N 1
ATOM 1393 C CA . TYR B 1 90 ? -7.85900 7.38500 34.75500 1.000 12.90000 89 TYR B CA 1
ATOM 1394 C C . TYR B 1 90 ? -7.48900 8.85500 34.60500 1.000 11.90000 89 TYR B C 1
ATOM 1395 O O . TYR B 1 90 ? -6.43100 9.20600 34.07600 1.000 12.55000 89 TYR B O 1
ATOM 1404 N N . LEU B 1 91 ? -8.37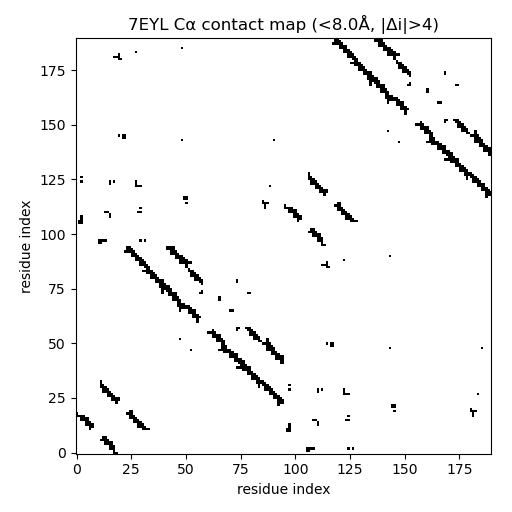600 9.69900 35.12700 1.000 12.34000 90 LEU B N 1
ATOM 1405 C CA . LEU B 1 91 ? -8.14400 11.12100 35.34400 1.000 12.59000 90 LEU B CA 1
ATOM 1406 C C . LEU B 1 91 ? -8.20700 11.36300 36.84400 1.000 13.09000 90 LEU B C 1
ATOM 1407 O O . LEU B 1 91 ? -9.17100 10.96300 37.49900 1.000 14.03000 90 LEU B O 1
ATOM 1412 N N . CYS B 1 92 ? -7.16000 11.96800 37.39400 1.000 12.57000 91 CYS B N 1
ATOM 1413 C CA . CYS B 1 92 ? -7.06300 12.26400 38.81600 1.000 13.79000 91 CYS B CA 1
ATOM 1414 C C . CYS B 1 92 ? -7.03300 13.77200 39.00800 1.000 13.38000 91 CYS B C 1
ATOM 1415 O O . CYS B 1 92 ? -6.17500 14.45100 38.43400 1.000 15.21000 91 CYS B O 1
ATOM 1418 N N . ARG B 1 93 ? -7.94600 14.30000 39.81600 1.000 13.82000 92 ARG B N 1
ATOM 1419 C CA . ARG B 1 93 ? -7.92900 15.70800 40.19200 1.000 14.19000 92 ARG B CA 1
ATOM 1420 C C . ARG B 1 93 ? -7.44600 15.84100 41.62700 1.000 14.06000 92 ARG B C 1
ATOM 1421 O O . ARG B 1 93 ? -7.94000 15.14600 42.52400 1.000 15.08000 92 ARG B O 1
ATOM 1429 N N . TYR B 1 94 ? -6.46100 16.71500 41.83300 1.000 15.21000 93 TYR B N 1
ATOM 1430 C CA . TYR B 1 94 ? -5.90400 16.98300 43.15400 1.000 16.69000 93 TYR B CA 1
ATOM 1431 C C . TYR B 1 94 ? -6.64500 18.17800 43.72800 1.000 16.24000 93 TYR B C 1
ATOM 1432 O O . TYR B 1 94 ? -6.48200 19.30500 43.25000 1.000 18.62000 93 TYR B O 1
ATOM 1441 N N . LEU B 1 95 ? -7.48000 17.92700 44.72800 1.000 17.09000 94 LEU B N 1
ATOM 1442 C CA . LEU B 1 95 ? -8.41400 18.92400 45.21900 1.000 17.81000 94 LEU B CA 1
ATOM 1443 C C . LEU B 1 95 ? -7.80400 19.85800 46.25600 1.000 20.52000 94 LEU B C 1
ATOM 1444 O O . LEU B 1 95 ? -6.71400 19.62300 46.77900 1.000 19.95000 94 LEU B O 1
#

Organism: Salmonella typhimurium (strain LT2 / SGSC1412 / ATCC 700720) (NCBI:txid99287)

Solvent-accessible surface area: 9138 Å² total; per-residue (Å²): 149,159,4,96,65,33,104,89,91,126,16,87,0,17,5,5,10,11,75,5,103,75,6,34,110,0,2,0,0,0,4,13,110,5,130,10,68,35,60,13,63,72,52,20,36,3,28,2,22,5,18,40,0,81,1,38,33,50,88,66,150,132,87,106,70,22,64,62,56,75,72,8,84,1,69,21,172,38,87,4,50,1,64,4,91,59,20,0,0,12,14,2,61,51,109,149,159,5,93,66,27,107,89,93,127,16,87,0,17,4,4,9,11,76,6,103,74,6,33,108,0,2,0,0,0,4,13,108,4,133,10,67,37,60,12,61,71,54,20,39,3,27,1,23,5,19,40,0,80,1,38,34,50,89,67,149,134,87,1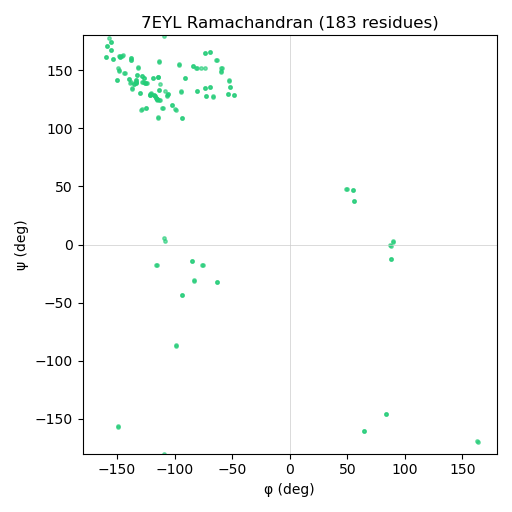13,70,22,63,63,55,76,72,7,86,2,68,20,169,38,87,4,49,1,65,5,92,59,21,0,0,12,15,4,67,51,106

Radius of gyration: 16.31 Å; Cα contacts (8 Å, |Δi|>4): 556; chains: 2; bounding box: 26×34×52 Å

Foldseek 3Di:
DDFDWDAPPNRQKIWTWDADPVFGTKIKIKGAADKDKDAFAFKKKKAWQAAKKFKDAPPDPDTDIDHHGDIDIHHHRGMMMTGHHGMTMIMMGRD/DDFDWDAPPNRQKIWTWDADPVFGTKIKIKGAADKDKDAFAFKKKKAWQAAKKWKDAPPDDDTDIHHHGDIDIHHHRGMMMTGHHGMTMIMMGRD

InterPro domains:
  IPR009664 Pyrimidine/purine nucleoside phosphorylase [MF_01537] (1-94)
  IPR009664 Pyrimidine/purine nucleoside phosphorylase [PF06865] (3-93)
  IPR009664 Pyrimidine/purine nucleoside phosphorylase [PTHR36540] (2-94)
  IPR011051 RmlC-like cupin domain superfamily [SSF51182] (1-94)
  IPR014710 RmlC-like jelly roll fold [G3DSA:2.60.120.10] (1-94)

Nearest PDB structures (foldseek):
  7eyl-assembly1_B  TM=1.011E+00  e=5.189E-18  Salmonella enterica
  7eyj-assembly1_A  TM=9.885E-01  e=4.530E-16  Escherichia coli K-12
  7eyp-assembly1_B  TM=9.661E-01  e=1.236E-12  Pseudomonas aeruginosa
  7eym-assembly1_B  TM=9.661E-01  e=1.962E-12  Vibrio cholerae
  3eo6-assembly1_B  TM=8.543E-01  e=2.943E-07  Acidithiobacillus ferrooxidans ATCC 23270